Protein AF-J3NVA7-F1 (afdb_monomer_lite)

Secondary structure (DSSP, 8-state):
--PPP----SS-HHHHHHHHHHHHHHHHHHHHHHHHTTTSPPPPPPP-SHHHHHHHHHHHHHHHHHHHHHHHHHHHHHHHHHHHHHHHHTS---------HHHHHHHHHHHHHHHHHHHS-HHHHHHHHHHHHHHHHHTTS---PPPHHHHHHHHHHHHHHHHHHHHHHHHHHTTTTS-S-HHHHHHHHHHHHHHHHHHHHHHHHHHHHHHHHHS------

Structure (mmCIF, N/CA/C/O backbone):
data_AF-J3NVA7-F1
#
_entry.id   AF-J3NVA7-F1
#
loop_
_atom_site.group_PDB
_atom_site.id
_atom_site.type_symbol
_atom_site.label_atom_id
_atom_site.label_alt_id
_atom_site.label_comp_id
_atom_site.label_asym_id
_atom_site.label_entity_id
_atom_site.label_seq_id
_atom_site.pdbx_PDB_ins_code
_atom_site.Cartn_x
_atom_site.Cartn_y
_atom_site.Cartn_z
_atom_site.occupancy
_atom_site.B_iso_or_equiv
_atom_site.auth_seq_id
_atom_site.auth_comp_id
_atom_site.auth_asym_id
_atom_site.auth_atom_id
_atom_site.pdbx_PDB_model_num
ATOM 1 N N . MET A 1 1 ? 28.711 28.325 -71.424 1.00 43.09 1 MET A N 1
ATOM 2 C CA . MET A 1 1 ? 29.112 28.267 -69.999 1.00 43.09 1 MET A CA 1
ATOM 3 C C . MET A 1 1 ? 27.923 28.826 -69.231 1.00 43.09 1 MET A C 1
ATOM 5 O O . MET A 1 1 ? 27.514 29.920 -69.566 1.00 43.09 1 MET A O 1
ATOM 9 N N . SER A 1 2 ? 27.176 28.092 -68.413 1.00 40.25 2 SER A N 1
ATOM 10 C CA . SER A 1 2 ? 27.625 27.331 -67.247 1.00 40.25 2 SER A CA 1
ATOM 11 C C . SER A 1 2 ? 26.567 26.286 -66.870 1.00 40.25 2 SER A C 1
ATOM 13 O O . SER A 1 2 ? 25.371 26.561 -66.927 1.00 40.25 2 SER A O 1
ATOM 15 N N . ARG A 1 3 ? 27.012 25.077 -66.517 1.00 45.56 3 ARG A N 1
ATOM 16 C CA . ARG A 1 3 ? 26.162 24.010 -65.976 1.00 45.56 3 ARG A CA 1
ATOM 17 C C . ARG A 1 3 ? 25.874 24.327 -64.508 1.00 45.56 3 ARG A C 1
ATOM 19 O O . ARG A 1 3 ? 26.816 24.537 -63.753 1.00 45.56 3 ARG A O 1
ATOM 26 N N . LEU A 1 4 ? 24.603 24.347 -64.120 1.00 53.78 4 LEU A N 1
ATOM 27 C CA . LEU A 1 4 ? 24.189 24.294 -62.718 1.00 53.78 4 LEU A CA 1
ATOM 28 C C . LEU A 1 4 ? 24.567 22.906 -62.164 1.00 53.78 4 LEU A C 1
ATOM 30 O O . LEU A 1 4 ? 24.065 21.905 -62.692 1.00 53.78 4 LEU A O 1
ATOM 34 N N . PRO A 1 5 ? 25.448 22.790 -61.155 1.00 48.12 5 PRO A N 1
ATOM 35 C CA . PRO A 1 5 ? 25.666 21.510 -60.508 1.00 48.12 5 PRO A CA 1
ATOM 36 C C . PRO A 1 5 ? 24.437 21.172 -59.657 1.00 48.12 5 PRO A C 1
ATOM 38 O O . PRO A 1 5 ? 23.955 21.973 -58.860 1.00 48.12 5 PRO A O 1
ATOM 41 N N . HIS A 1 6 ? 23.905 19.979 -59.902 1.00 50.62 6 HIS A N 1
ATOM 42 C CA . HIS A 1 6 ? 22.820 19.365 -59.156 1.00 50.62 6 HIS A CA 1
ATOM 43 C C . HIS A 1 6 ? 23.334 18.971 -57.766 1.00 50.62 6 HIS A C 1
ATOM 45 O O . HIS A 1 6 ? 23.889 17.889 -57.610 1.00 50.62 6 HIS A O 1
ATOM 51 N N . ASP A 1 7 ? 23.142 19.831 -56.768 1.00 47.50 7 ASP A N 1
ATOM 52 C CA . ASP A 1 7 ? 23.444 19.524 -55.360 1.00 47.50 7 ASP A CA 1
ATOM 53 C C . ASP A 1 7 ? 22.162 19.229 -54.556 1.00 47.50 7 ASP A C 1
ATOM 55 O O . ASP A 1 7 ? 21.962 19.671 -53.430 1.00 47.50 7 ASP A O 1
ATOM 59 N N . ALA A 1 8 ? 21.225 18.506 -55.180 1.00 46.41 8 ALA A N 1
ATOM 60 C CA . ALA A 1 8 ? 19.922 18.156 -54.605 1.00 46.41 8 ALA A CA 1
ATOM 61 C C . ALA A 1 8 ? 19.842 16.682 -54.154 1.00 46.41 8 ALA A C 1
ATOM 63 O O . ALA A 1 8 ? 18.756 16.108 -54.113 1.00 46.41 8 ALA A O 1
ATOM 64 N N . ALA A 1 9 ? 20.979 16.045 -53.848 1.00 49.59 9 ALA A N 1
ATOM 65 C CA . ALA A 1 9 ? 21.057 14.592 -53.654 1.00 49.59 9 ALA A CA 1
ATOM 66 C C . ALA A 1 9 ? 21.703 14.124 -52.332 1.00 49.59 9 ALA A C 1
ATOM 68 O O . ALA A 1 9 ? 22.144 12.981 -52.262 1.00 49.59 9 ALA A O 1
ATOM 69 N N . ILE A 1 10 ? 21.760 14.944 -51.273 1.00 53.41 10 ILE A N 1
ATOM 70 C CA . ILE A 1 10 ? 22.463 14.546 -50.028 1.00 53.41 10 ILE A CA 1
ATOM 71 C C . ILE A 1 10 ? 21.537 13.947 -48.947 1.00 53.41 10 ILE A C 1
ATOM 73 O O . ILE A 1 10 ? 22.013 13.260 -48.047 1.00 53.41 10 ILE A O 1
ATOM 77 N N . PHE A 1 11 ? 20.209 14.050 -49.065 1.00 60.06 11 PHE A N 1
ATOM 78 C CA . PHE A 1 11 ? 19.293 13.350 -48.152 1.00 60.06 11 PHE A CA 1
ATOM 79 C C . PHE A 1 11 ? 18.238 12.559 -48.921 1.00 60.06 11 PHE A C 1
ATOM 81 O O . PHE A 1 11 ? 17.280 13.111 -49.458 1.00 60.06 11 PHE A O 1
ATOM 88 N N . SER A 1 12 ? 18.405 11.235 -48.959 1.00 67.56 12 SER A N 1
ATOM 89 C CA . SER A 1 12 ? 17.356 10.330 -49.432 1.00 67.56 12 SER A CA 1
ATOM 90 C C . SER A 1 12 ? 16.078 10.541 -48.598 1.00 67.56 12 SER A C 1
ATOM 92 O O . SER A 1 12 ? 16.170 10.593 -47.365 1.00 67.56 12 SER A O 1
ATOM 94 N N . PRO A 1 13 ? 14.880 10.615 -49.215 1.00 75.69 13 PRO A N 1
ATOM 95 C CA . PRO A 1 13 ? 13.606 10.775 -48.506 1.00 75.69 13 PRO A CA 1
ATOM 96 C C . PRO A 1 13 ? 13.392 9.780 -47.355 1.00 75.69 13 PRO A C 1
ATOM 98 O O . PRO A 1 13 ? 12.741 10.104 -46.364 1.00 75.69 13 PRO A O 1
ATOM 101 N N . SER A 1 14 ? 13.963 8.577 -47.450 1.00 72.50 14 SER A N 1
ATOM 102 C CA . SER A 1 14 ? 13.886 7.556 -46.400 1.00 72.50 14 SER A CA 1
ATOM 103 C C . SER A 1 14 ? 14.685 7.927 -45.146 1.00 72.50 14 SER A C 1
ATOM 105 O O . SER A 1 14 ? 14.206 7.713 -44.035 1.00 72.50 14 SER A O 1
ATOM 107 N N . VAL A 1 15 ? 15.866 8.535 -45.307 1.00 79.38 15 VAL A N 1
ATOM 108 C CA . VAL A 1 15 ? 16.707 8.998 -44.187 1.00 79.38 15 VAL A CA 1
ATOM 109 C C . VAL A 1 15 ? 16.045 10.183 -43.488 1.00 79.38 15 VAL A C 1
ATOM 111 O O . VAL A 1 15 ? 15.981 10.219 -42.262 1.00 79.38 15 VAL A O 1
ATOM 114 N N . ALA A 1 16 ? 15.473 11.109 -44.263 1.00 76.19 16 ALA A N 1
ATOM 115 C CA . ALA A 1 16 ? 14.729 12.242 -43.720 1.00 76.19 16 ALA A CA 1
ATOM 116 C C . ALA A 1 16 ? 13.506 11.791 -42.899 1.00 76.19 16 ALA A C 1
ATOM 118 O O . ALA A 1 16 ? 13.274 12.309 -41.807 1.00 76.19 16 ALA A O 1
ATOM 119 N N . ARG A 1 17 ? 12.754 10.783 -43.369 1.00 78.19 17 ARG A N 1
ATOM 120 C CA . ARG A 1 17 ? 11.637 10.202 -42.601 1.00 78.19 17 ARG A CA 1
ATOM 121 C C . ARG A 1 17 ? 12.100 9.517 -41.318 1.00 78.19 17 ARG A C 1
ATOM 123 O O . ARG A 1 17 ? 11.473 9.715 -40.283 1.00 78.19 17 ARG A O 1
ATOM 130 N N . ALA A 1 18 ? 13.185 8.743 -41.370 1.00 80.81 18 ALA A N 1
ATOM 131 C CA . ALA A 1 18 ? 13.732 8.080 -40.187 1.00 80.81 18 ALA A CA 1
ATOM 132 C C . ALA A 1 18 ? 14.189 9.099 -39.128 1.00 80.81 18 ALA A C 1
ATOM 134 O O . ALA A 1 18 ? 13.855 8.954 -37.954 1.00 80.81 18 ALA A O 1
ATOM 135 N N . ALA A 1 19 ? 14.868 10.172 -39.547 1.00 81.44 19 ALA A N 1
ATOM 136 C CA . ALA A 1 19 ? 15.277 11.259 -38.659 1.00 81.44 19 ALA A CA 1
ATOM 137 C C . ALA A 1 19 ? 14.073 12.010 -38.062 1.00 81.44 19 ALA A C 1
ATOM 139 O O . ALA A 1 19 ? 14.063 12.301 -36.867 1.00 81.44 19 ALA A O 1
ATOM 140 N N . ALA A 1 20 ? 13.035 12.277 -38.863 1.00 84.12 20 ALA A N 1
ATOM 141 C CA . ALA A 1 20 ? 11.806 12.912 -38.388 1.00 84.12 20 ALA A CA 1
ATOM 142 C C . ALA A 1 20 ? 11.045 12.034 -37.377 1.00 84.12 20 ALA A C 1
ATOM 144 O O . ALA A 1 20 ? 10.555 12.546 -36.371 1.00 84.12 20 ALA A O 1
ATOM 145 N N . SER A 1 21 ? 10.983 10.718 -37.610 1.00 85.25 21 SER A N 1
ATOM 146 C CA . SER A 1 21 ? 10.392 9.765 -36.661 1.00 85.25 21 SER A CA 1
ATOM 147 C C . SER A 1 21 ? 11.170 9.746 -35.349 1.00 85.25 21 SER A C 1
ATOM 149 O O . SER A 1 21 ? 10.583 9.945 -34.292 1.00 85.25 21 SER A O 1
ATOM 151 N N . ALA A 1 22 ? 12.498 9.618 -35.417 1.00 89.62 22 ALA A N 1
ATOM 152 C CA . ALA A 1 22 ? 13.343 9.630 -34.228 1.00 89.62 22 ALA A CA 1
ATOM 153 C C . ALA A 1 22 ? 13.199 10.943 -33.435 1.00 89.62 22 ALA A C 1
ATOM 155 O O . ALA A 1 22 ? 13.135 10.919 -32.209 1.00 89.62 22 ALA A O 1
ATOM 156 N N . ALA A 1 23 ? 13.097 12.094 -34.109 1.00 90.69 23 ALA A N 1
ATOM 157 C CA . ALA A 1 23 ? 12.874 13.386 -33.456 1.00 90.69 23 ALA A CA 1
ATOM 158 C C . ALA A 1 23 ? 11.521 13.458 -32.721 1.00 90.69 23 ALA A C 1
ATOM 160 O O . ALA A 1 23 ? 11.439 14.013 -31.620 1.00 90.69 23 ALA A O 1
ATOM 161 N N . LYS A 1 24 ? 10.466 12.879 -33.307 1.00 94.31 24 LYS A N 1
ATOM 162 C CA . LYS A 1 24 ? 9.150 12.760 -32.668 1.00 94.31 24 LYS A CA 1
ATOM 163 C C . LYS A 1 24 ? 9.217 11.865 -31.430 1.00 94.31 24 LYS A C 1
ATOM 165 O O . LYS A 1 24 ? 8.729 12.266 -30.376 1.00 94.31 24 LYS A O 1
ATOM 170 N N . ASP A 1 25 ? 9.849 10.703 -31.543 1.00 95.69 25 ASP A N 1
ATOM 171 C CA . ASP A 1 25 ? 9.963 9.744 -30.442 1.00 95.69 25 ASP A CA 1
ATOM 172 C C . ASP A 1 25 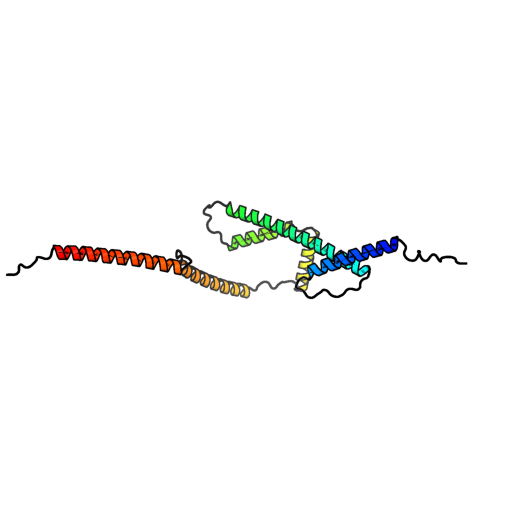? 10.758 10.328 -29.268 1.00 95.69 25 ASP A C 1
ATOM 174 O O . ASP A 1 25 ? 10.358 10.206 -28.113 1.00 95.69 25 ASP A O 1
ATOM 178 N N . TRP A 1 26 ? 11.833 11.065 -29.557 1.00 95.44 26 TRP A N 1
ATOM 179 C CA . TRP A 1 26 ? 12.572 11.807 -28.538 1.00 95.44 26 TRP A CA 1
ATOM 180 C C . TRP A 1 26 ? 11.721 12.868 -27.839 1.00 95.44 26 TRP A C 1
ATOM 182 O O . TRP A 1 26 ? 11.807 13.012 -26.624 1.00 95.44 26 TRP A O 1
ATOM 192 N N . SER A 1 27 ? 10.884 13.588 -28.589 1.00 95.19 27 SER A N 1
ATOM 193 C CA . SER A 1 27 ? 9.987 14.603 -28.024 1.00 95.19 27 SER A CA 1
ATOM 194 C C . SER A 1 27 ? 8.934 13.974 -27.102 1.00 95.19 27 SER A C 1
ATOM 196 O O . SER A 1 27 ? 8.606 14.543 -26.062 1.00 95.19 27 SER A O 1
ATOM 198 N N . TYR A 1 28 ? 8.434 12.782 -27.451 1.00 95.88 28 TYR A N 1
ATOM 199 C CA . TYR A 1 28 ? 7.559 11.992 -26.582 1.00 95.88 28 TYR A CA 1
ATOM 200 C C . TYR A 1 28 ? 8.281 11.567 -25.293 1.00 95.88 28 TYR A C 1
ATOM 202 O O . TYR A 1 28 ? 7.758 11.804 -24.205 1.00 95.88 28 TYR A O 1
ATOM 210 N N . VAL A 1 29 ? 9.502 11.030 -25.393 1.00 94.94 29 VAL A N 1
ATOM 211 C CA . VAL A 1 29 ? 10.311 10.641 -24.223 1.00 94.94 29 VAL A CA 1
ATOM 212 C C . VAL A 1 29 ? 10.596 11.839 -23.312 1.00 94.94 29 VAL A C 1
ATOM 214 O O . VAL A 1 29 ? 10.462 11.721 -22.096 1.00 94.94 29 VAL A O 1
ATOM 217 N N . ASP A 1 30 ? 10.939 13.000 -23.874 1.00 92.75 30 ASP A N 1
ATOM 218 C CA . ASP A 1 30 ? 11.200 14.222 -23.105 1.00 92.75 30 ASP A CA 1
ATOM 219 C C . ASP A 1 30 ? 9.947 14.680 -22.333 1.00 92.75 30 ASP A C 1
ATOM 221 O O . ASP A 1 30 ? 10.026 14.997 -21.143 1.00 92.75 30 ASP A O 1
ATOM 225 N N . ALA A 1 31 ? 8.774 14.670 -22.978 1.00 93.75 31 ALA A N 1
ATOM 226 C CA . ALA A 1 31 ? 7.505 15.012 -22.337 1.00 93.75 31 ALA A CA 1
ATOM 227 C C . ALA A 1 31 ? 7.111 13.999 -21.246 1.00 93.75 31 ALA A C 1
ATOM 229 O O . ALA A 1 31 ? 6.675 14.392 -20.158 1.00 93.75 31 ALA A O 1
ATOM 230 N N . TRP A 1 32 ? 7.303 12.705 -21.512 1.00 94.56 32 TRP A N 1
ATOM 231 C CA . TRP A 1 32 ? 7.045 11.627 -20.559 1.00 94.56 32 TRP A CA 1
ATOM 232 C C . TRP A 1 32 ? 7.950 11.747 -19.323 1.00 94.56 32 TRP A C 1
ATOM 234 O O . TRP A 1 32 ? 7.450 11.788 -18.197 1.00 94.56 32 TRP A O 1
ATOM 244 N N . LEU A 1 33 ? 9.262 11.926 -19.508 1.00 92.44 33 LEU A N 1
ATOM 245 C CA . LEU A 1 33 ? 10.208 12.153 -18.411 1.00 92.44 33 LEU A CA 1
ATOM 246 C C . LEU A 1 33 ? 9.861 13.417 -17.612 1.00 92.44 33 LEU A C 1
ATOM 248 O O . LEU A 1 33 ? 9.830 13.377 -16.382 1.00 92.44 33 LEU A O 1
ATOM 252 N N . ALA A 1 34 ? 9.537 14.530 -18.276 1.00 90.94 34 ALA A N 1
ATOM 253 C CA . ALA A 1 34 ? 9.130 15.759 -17.592 1.00 90.94 34 ALA A CA 1
ATOM 254 C C . ALA A 1 34 ? 7.882 15.554 -16.713 1.00 90.94 34 ALA A C 1
ATOM 256 O O . ALA A 1 34 ? 7.782 16.137 -15.633 1.00 90.94 34 ALA A O 1
ATOM 257 N N . SER A 1 35 ? 6.948 14.701 -17.144 1.00 91.50 35 SER A N 1
ATOM 258 C CA . SER A 1 35 ? 5.782 14.316 -16.346 1.00 91.50 35 SER A CA 1
ATOM 259 C C . SER A 1 35 ? 6.167 13.483 -15.114 1.00 91.50 35 SER A C 1
ATOM 261 O O . SER A 1 35 ? 5.725 13.785 -14.004 1.00 91.50 35 SER A O 1
ATOM 263 N N . ARG A 1 36 ? 7.045 12.482 -15.274 1.00 90.19 36 ARG A N 1
ATOM 264 C CA . ARG A 1 36 ? 7.456 11.565 -14.190 1.00 90.19 36 ARG A CA 1
ATOM 265 C C . ARG A 1 36 ? 8.357 12.209 -13.132 1.00 90.19 36 ARG A C 1
ATOM 267 O O . ARG A 1 36 ? 8.380 11.754 -11.989 1.00 90.19 36 ARG A O 1
ATOM 274 N N . PHE A 1 37 ? 9.071 13.278 -13.484 1.00 89.81 37 PHE A N 1
ATOM 275 C CA . PHE A 1 37 ? 9.980 13.998 -12.585 1.00 89.81 37 PHE A CA 1
ATOM 276 C C . PHE A 1 37 ? 9.403 15.312 -12.023 1.00 89.81 37 PHE A C 1
ATOM 278 O O . PHE A 1 37 ? 10.145 16.115 -11.457 1.00 89.81 37 PHE A O 1
ATOM 285 N N . ARG A 1 38 ? 8.084 15.549 -12.106 1.00 86.50 38 ARG A N 1
ATOM 286 C CA . ARG A 1 38 ? 7.454 16.718 -11.459 1.00 86.50 38 ARG A CA 1
ATOM 287 C C . ARG A 1 38 ? 7.764 16.739 -9.956 1.00 86.50 38 ARG A C 1
ATOM 289 O O . ARG A 1 38 ? 7.451 15.797 -9.237 1.00 86.50 38 ARG A O 1
ATOM 296 N N . GLY A 1 39 ? 8.397 17.815 -9.485 1.00 84.94 39 GLY A N 1
ATOM 297 C CA . GLY A 1 39 ? 8.792 17.969 -8.078 1.00 84.94 39 GLY A CA 1
ATOM 298 C C . GLY A 1 39 ? 10.002 17.128 -7.642 1.00 84.94 39 GLY A C 1
ATOM 299 O O . GLY A 1 39 ? 10.313 17.097 -6.454 1.00 84.94 39 GLY A O 1
ATOM 300 N N . ARG A 1 40 ? 10.696 16.459 -8.575 1.00 86.19 40 ARG A N 1
ATOM 301 C CA . ARG A 1 40 ? 11.937 15.704 -8.337 1.00 86.19 40 ARG A CA 1
ATOM 302 C C . ARG A 1 40 ? 13.114 16.361 -9.073 1.00 86.19 40 ARG A C 1
ATOM 304 O O . ARG A 1 40 ? 12.891 17.144 -9.997 1.00 86.19 40 ARG A O 1
ATOM 311 N N . PRO A 1 41 ? 14.369 16.066 -8.686 1.00 85.38 41 PRO A N 1
ATOM 312 C CA . PRO A 1 41 ? 15.534 16.495 -9.453 1.00 85.38 41 PRO A CA 1
ATOM 313 C C . PRO A 1 41 ? 15.405 16.050 -10.912 1.00 85.38 41 PRO A C 1
ATOM 315 O O . PRO A 1 41 ? 14.938 14.942 -11.171 1.00 85.38 41 PRO A O 1
ATOM 318 N N . ALA A 1 42 ? 15.804 16.910 -11.852 1.00 78.88 42 ALA A N 1
ATOM 319 C CA . ALA A 1 42 ? 15.725 16.602 -13.276 1.00 78.88 42 ALA A CA 1
ATOM 320 C C . ALA A 1 42 ? 16.452 15.282 -13.604 1.00 78.88 42 ALA A C 1
ATOM 322 O O . ALA A 1 42 ? 17.483 14.987 -12.986 1.00 78.88 42 ALA A O 1
ATOM 323 N N . PRO A 1 43 ? 15.947 14.495 -14.572 1.00 80.88 43 PRO A N 1
ATOM 324 C CA . PRO A 1 43 ? 16.588 13.246 -14.949 1.00 80.88 43 PRO A CA 1
ATOM 325 C C . PRO A 1 43 ? 18.014 13.487 -15.475 1.00 80.88 43 PRO A C 1
ATOM 327 O O . PRO A 1 43 ? 18.304 14.561 -16.021 1.00 80.88 43 PRO A O 1
ATOM 330 N N . PRO A 1 44 ? 18.911 12.491 -15.349 1.00 83.31 44 PRO A N 1
ATOM 331 C CA . PRO A 1 44 ? 20.237 12.543 -15.950 1.00 83.31 44 PRO A CA 1
ATOM 332 C C . PRO A 1 44 ? 20.156 12.821 -17.452 1.00 83.31 44 PRO A C 1
ATOM 334 O O . PRO A 1 44 ? 19.208 12.419 -18.126 1.00 83.31 44 PRO A O 1
ATOM 337 N N . ARG A 1 45 ? 21.170 13.492 -18.001 1.00 84.19 45 ARG A N 1
ATOM 338 C CA . ARG A 1 45 ? 21.259 13.676 -19.451 1.00 84.19 45 ARG A CA 1
ATOM 339 C C . ARG A 1 45 ? 21.663 12.362 -20.106 1.00 84.19 45 ARG A C 1
ATOM 341 O O . ARG A 1 45 ? 22.673 11.775 -19.731 1.00 84.19 45 ARG A O 1
ATOM 348 N N . PHE A 1 46 ? 20.894 11.946 -21.102 1.00 87.62 46 PHE A N 1
ATOM 349 C CA . PHE A 1 46 ? 21.159 10.739 -21.873 1.00 87.62 46 PHE A CA 1
ATOM 350 C C . PHE A 1 46 ? 21.835 11.069 -23.205 1.00 87.62 46 PHE A C 1
ATOM 352 O O . PHE A 1 46 ? 21.595 12.126 -23.796 1.00 87.62 46 PHE A O 1
ATOM 359 N N . GLU A 1 47 ? 22.654 10.143 -23.701 1.00 93.19 47 GLU A N 1
ATOM 360 C CA . GLU A 1 47 ? 23.169 10.203 -25.066 1.00 93.19 47 GLU A CA 1
ATOM 361 C C . GLU A 1 47 ? 22.034 9.921 -26.061 1.00 93.19 47 GLU A C 1
ATOM 363 O O . GLU A 1 47 ? 21.350 8.898 -25.970 1.00 93.19 47 GLU A O 1
ATOM 368 N N . ARG A 1 48 ? 21.822 10.825 -27.026 1.00 91.38 48 ARG A N 1
ATOM 369 C CA . ARG A 1 48 ? 20.755 10.692 -28.027 1.00 91.38 48 ARG A CA 1
ATOM 370 C C . ARG A 1 48 ? 21.172 9.776 -29.175 1.00 91.38 48 ARG A C 1
ATOM 372 O O . ARG A 1 48 ? 21.454 10.239 -30.276 1.00 91.38 48 ARG A O 1
ATO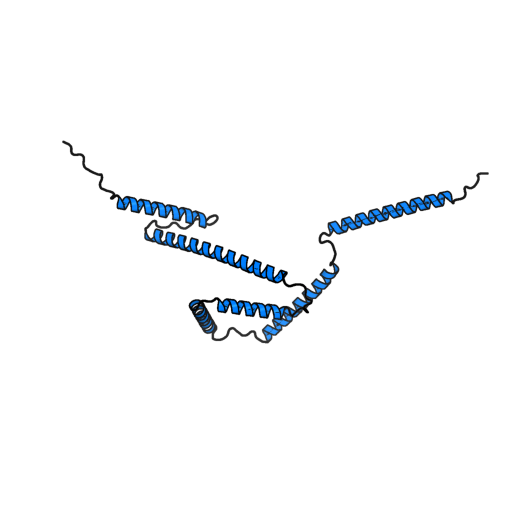M 379 N N . ASN A 1 49 ? 21.180 8.477 -28.907 1.00 93.00 49 ASN A N 1
ATOM 380 C CA . ASN A 1 49 ? 21.412 7.425 -29.895 1.00 93.00 49 ASN A CA 1
ATOM 381 C C . ASN A 1 49 ? 20.193 6.481 -30.007 1.00 93.00 49 ASN A C 1
ATOM 383 O O . ASN A 1 49 ? 19.246 6.557 -29.219 1.00 93.00 49 ASN A O 1
ATOM 387 N N . ALA A 1 50 ? 20.187 5.618 -31.025 1.00 90.12 50 ALA A N 1
ATOM 388 C CA . ALA A 1 50 ? 19.046 4.749 -31.322 1.00 90.12 50 ALA A CA 1
ATOM 389 C C . ALA A 1 50 ? 18.778 3.702 -30.226 1.00 90.12 50 ALA A C 1
ATOM 391 O O . ALA A 1 50 ? 17.619 3.371 -29.970 1.00 90.12 50 ALA A O 1
ATOM 392 N N . ASP A 1 51 ? 19.827 3.207 -29.568 1.00 91.81 51 ASP A N 1
ATOM 393 C CA . ASP A 1 51 ? 19.709 2.188 -28.524 1.00 91.81 51 ASP A CA 1
ATOM 394 C C . ASP A 1 51 ? 19.108 2.777 -27.244 1.00 91.81 51 ASP A C 1
ATOM 396 O O . ASP A 1 51 ? 18.167 2.213 -26.684 1.00 91.81 51 ASP A O 1
ATOM 400 N N . THR A 1 52 ? 19.563 3.966 -26.841 1.00 94.75 52 THR A N 1
ATOM 401 C CA . THR A 1 52 ? 18.991 4.726 -25.726 1.00 94.75 52 THR A CA 1
ATOM 402 C C . THR A 1 52 ? 17.532 5.080 -25.993 1.00 94.75 52 THR A C 1
ATOM 404 O O . THR A 1 52 ? 16.696 4.901 -25.110 1.00 94.75 52 THR A O 1
ATOM 407 N N . LEU A 1 53 ? 17.195 5.539 -27.206 1.00 94.25 53 LEU A N 1
ATOM 408 C CA . LEU A 1 53 ? 15.807 5.842 -27.569 1.00 94.25 53 LEU A CA 1
ATOM 409 C C . LEU A 1 53 ? 14.920 4.601 -27.425 1.00 94.25 53 LEU A C 1
ATOM 411 O O . LEU A 1 53 ? 13.858 4.665 -26.810 1.00 94.25 53 LEU A O 1
ATOM 415 N N . ARG A 1 54 ? 15.378 3.455 -27.941 1.00 93.62 54 ARG A N 1
ATOM 416 C CA . ARG A 1 54 ? 14.652 2.186 -27.837 1.00 93.62 54 ARG A CA 1
ATOM 417 C C . ARG A 1 54 ? 14.456 1.766 -26.380 1.00 93.62 54 ARG A C 1
ATOM 419 O O . ARG A 1 54 ? 13.355 1.362 -26.018 1.00 93.62 54 ARG A O 1
ATOM 426 N N . ALA A 1 55 ? 15.492 1.884 -25.550 1.00 95.25 55 ALA A N 1
ATOM 427 C CA . ALA A 1 55 ? 15.418 1.550 -24.131 1.00 95.25 55 ALA A CA 1
ATOM 428 C C . ALA A 1 55 ? 14.441 2.462 -23.370 1.00 95.25 55 ALA A C 1
ATOM 430 O O . ALA A 1 55 ? 13.636 1.972 -22.581 1.00 95.25 55 ALA A O 1
ATOM 431 N N . LEU A 1 56 ? 14.466 3.774 -23.630 1.00 94.12 56 LEU A N 1
ATOM 432 C CA . LEU A 1 56 ? 13.571 4.737 -22.981 1.00 94.12 56 LEU A CA 1
ATOM 433 C C . LEU A 1 56 ? 12.113 4.572 -23.424 1.00 94.12 56 LEU A C 1
ATOM 435 O O . LEU A 1 56 ? 11.222 4.656 -22.585 1.00 94.12 56 LEU A O 1
ATOM 439 N N . LEU A 1 57 ? 11.858 4.278 -24.702 1.00 95.56 57 LEU A N 1
ATOM 440 C CA . LEU A 1 57 ? 10.511 3.960 -25.189 1.00 95.56 57 LEU A CA 1
ATOM 441 C C . LEU A 1 57 ? 9.976 2.660 -24.577 1.00 95.56 57 LEU A C 1
ATOM 443 O O . LEU A 1 57 ? 8.823 2.610 -24.159 1.00 95.56 57 LEU A O 1
ATOM 447 N N . ALA A 1 58 ? 10.814 1.623 -24.484 1.00 96.12 58 ALA A N 1
ATOM 448 C CA . ALA A 1 58 ? 10.437 0.373 -23.830 1.00 96.12 58 ALA A CA 1
ATOM 449 C C . ALA A 1 58 ? 10.122 0.590 -22.342 1.00 96.12 58 ALA A C 1
ATOM 451 O O . ALA A 1 58 ? 9.141 0.051 -21.835 1.00 96.12 58 ALA A O 1
ATOM 452 N N . LEU A 1 59 ? 10.916 1.416 -21.655 1.00 94.62 59 LEU A N 1
ATOM 453 C CA . LEU A 1 59 ? 10.665 1.788 -20.266 1.00 94.62 59 LEU A CA 1
ATOM 454 C C . LEU A 1 59 ? 9.356 2.572 -20.112 1.00 94.62 59 LEU A C 1
ATOM 456 O O . LEU A 1 59 ? 8.601 2.294 -19.184 1.00 94.62 59 LEU A O 1
ATOM 460 N N . ALA A 1 60 ? 9.080 3.522 -21.010 1.00 94.12 60 ALA A N 1
ATOM 461 C CA . ALA A 1 60 ? 7.840 4.292 -20.998 1.00 94.12 60 ALA A CA 1
ATOM 462 C C . ALA A 1 60 ? 6.615 3.385 -21.158 1.00 94.12 60 ALA A C 1
ATOM 464 O O . ALA A 1 60 ? 5.724 3.423 -20.313 1.00 94.12 60 ALA A O 1
ATOM 465 N N . ALA A 1 61 ? 6.629 2.493 -22.152 1.00 93.69 61 ALA A N 1
ATOM 466 C CA . ALA A 1 61 ? 5.550 1.535 -22.388 1.00 93.69 61 ALA A CA 1
ATOM 467 C C . ALA A 1 61 ? 5.361 0.554 -21.215 1.00 93.69 61 ALA A C 1
ATOM 469 O O . ALA A 1 61 ? 4.236 0.264 -20.802 1.00 93.69 61 ALA A O 1
ATOM 470 N N . LEU A 1 62 ? 6.456 0.055 -20.631 1.00 95.50 62 LEU A N 1
ATOM 471 C CA . LEU A 1 62 ? 6.382 -0.818 -19.459 1.00 95.50 62 LEU A CA 1
ATOM 472 C C . LEU A 1 62 ? 5.820 -0.078 -18.239 1.00 95.50 62 LEU A C 1
ATOM 474 O O . LEU A 1 62 ? 5.087 -0.654 -17.442 1.00 95.50 62 LEU A O 1
ATOM 478 N N . ASN A 1 63 ? 6.157 1.198 -18.077 1.00 95.12 63 ASN A N 1
ATOM 479 C CA . ASN A 1 63 ? 5.642 1.990 -16.974 1.00 95.12 63 ASN A CA 1
ATOM 480 C C . ASN A 1 63 ? 4.152 2.311 -17.143 1.00 95.12 63 ASN A C 1
ATOM 482 O O . ASN A 1 63 ? 3.411 2.171 -16.181 1.00 95.12 63 ASN A O 1
ATOM 486 N N . GLU A 1 64 ? 3.720 2.681 -18.350 1.00 93.81 64 GLU A N 1
ATOM 487 C CA . GLU A 1 64 ? 2.306 2.915 -18.668 1.00 93.81 64 GLU A CA 1
ATOM 488 C C . GLU A 1 64 ? 1.469 1.647 -18.450 1.00 93.81 64 GLU A C 1
ATOM 490 O O . GLU A 1 64 ? 0.489 1.692 -17.715 1.00 93.81 64 GLU A O 1
ATOM 495 N N . SER A 1 65 ? 1.911 0.492 -18.958 1.00 93.12 65 SER A N 1
ATOM 496 C CA . SER A 1 65 ? 1.221 -0.785 -18.701 1.00 93.12 65 SER A CA 1
ATOM 497 C C . SER A 1 65 ? 1.192 -1.168 -17.217 1.00 93.12 65 SER A C 1
ATOM 499 O O . SER A 1 65 ? 0.193 -1.695 -16.733 1.00 93.12 65 SER A O 1
ATOM 501 N N . ALA A 1 66 ? 2.256 -0.884 -16.462 1.00 93.00 66 ALA A N 1
ATOM 502 C CA . ALA A 1 66 ? 2.270 -1.126 -15.022 1.00 93.00 66 ALA A CA 1
ATOM 503 C C . ALA A 1 66 ? 1.324 -0.186 -14.255 1.00 93.00 66 ALA A C 1
ATOM 505 O O . ALA A 1 66 ? 0.785 -0.579 -13.222 1.00 93.00 66 ALA A O 1
ATOM 506 N N . ASP A 1 67 ? 1.144 1.049 -14.718 1.00 91.31 67 ASP A N 1
ATOM 507 C CA . ASP A 1 67 ? 0.179 1.983 -14.138 1.00 91.31 67 ASP A CA 1
ATOM 508 C C . ASP A 1 67 ? -1.257 1.526 -14.440 1.00 91.31 67 ASP A C 1
ATOM 510 O O . ASP A 1 67 ? -2.051 1.400 -13.513 1.00 91.31 67 ASP A O 1
ATOM 514 N N . GLU A 1 68 ? -1.555 1.132 -15.684 1.00 93.25 68 GLU A N 1
ATOM 515 C CA . GLU A 1 68 ? -2.852 0.544 -16.058 1.00 93.25 68 GLU A CA 1
ATOM 516 C C . GLU A 1 68 ? -3.187 -0.693 -15.209 1.00 93.25 68 GLU A C 1
ATOM 518 O O . GLU A 1 68 ? -4.309 -0.850 -14.730 1.00 93.25 68 GLU A O 1
ATOM 523 N N . GLN A 1 69 ? -2.205 -1.567 -14.968 1.00 92.38 69 GLN A N 1
ATOM 524 C CA . GLN A 1 69 ? -2.380 -2.730 -14.096 1.00 92.38 69 GLN A CA 1
ATOM 525 C C . GLN A 1 69 ? -2.693 -2.344 -12.648 1.00 92.38 69 GLN A C 1
ATOM 527 O O . GLN A 1 69 ? -3.527 -2.993 -12.016 1.00 92.38 69 GLN A O 1
ATOM 532 N N . ARG A 1 70 ? -2.037 -1.308 -12.109 1.00 93.25 70 ARG A N 1
ATOM 533 C CA . ARG A 1 70 ? -2.312 -0.812 -10.751 1.00 93.25 70 ARG A CA 1
ATOM 534 C C . ARG A 1 70 ? -3.721 -0.253 -10.642 1.00 93.25 70 ARG A C 1
ATOM 536 O O . ARG A 1 70 ? -4.401 -0.559 -9.668 1.00 93.25 70 ARG A O 1
ATOM 543 N N . ASP A 1 71 ? -4.156 0.509 -11.638 1.00 92.50 71 ASP A N 1
ATOM 544 C CA . ASP A 1 71 ? -5.493 1.096 -11.662 1.00 92.50 71 ASP A CA 1
ATOM 545 C C . ASP A 1 71 ? -6.575 0.005 -11.728 1.00 92.50 71 ASP A C 1
ATOM 547 O O . ASP A 1 71 ? -7.559 0.061 -10.990 1.00 92.50 71 ASP A O 1
ATOM 551 N N . LEU A 1 72 ? -6.364 -1.036 -12.543 1.00 91.38 72 LEU A N 1
ATOM 552 C CA . LEU A 1 72 ? -7.267 -2.190 -12.613 1.00 91.38 72 LEU A CA 1
ATOM 553 C C . LEU A 1 72 ? -7.325 -2.968 -11.294 1.00 91.38 72 LEU A C 1
ATOM 555 O O . LEU A 1 72 ? -8.412 -3.331 -10.852 1.00 91.38 72 LEU A O 1
ATOM 559 N N . LEU A 1 73 ? -6.177 -3.219 -10.655 1.00 90.12 73 LEU A N 1
ATOM 560 C CA . LEU A 1 73 ? -6.136 -3.898 -9.357 1.00 90.12 73 LEU A CA 1
ATOM 561 C C . LEU A 1 73 ? -6.850 -3.086 -8.274 1.00 90.12 73 LEU A C 1
ATOM 563 O O . LEU A 1 73 ? -7.669 -3.644 -7.553 1.00 90.12 73 LEU A O 1
ATOM 567 N N . ALA A 1 74 ? -6.600 -1.777 -8.203 1.00 91.44 74 ALA A N 1
ATOM 568 C CA . ALA A 1 74 ? -7.249 -0.901 -7.231 1.00 91.44 74 ALA A CA 1
ATOM 569 C C . ALA A 1 74 ? -8.777 -0.871 -7.408 1.00 91.44 74 ALA A C 1
ATOM 571 O O . ALA A 1 74 ? -9.508 -0.851 -6.420 1.00 91.44 74 ALA A O 1
ATOM 572 N N . ALA A 1 75 ? -9.267 -0.905 -8.652 1.00 92.38 75 ALA A N 1
ATOM 573 C CA . ALA A 1 75 ? -10.698 -0.992 -8.934 1.00 92.38 75 ALA A CA 1
ATOM 574 C C . ALA A 1 75 ? -11.297 -2.323 -8.448 1.00 92.38 75 ALA A C 1
ATOM 576 O O . ALA A 1 75 ? -12.306 -2.322 -7.749 1.00 92.38 75 ALA A O 1
ATOM 577 N N . VAL A 1 76 ? -10.640 -3.448 -8.749 1.00 95.25 76 VAL A N 1
ATOM 578 C CA . VAL A 1 76 ? -11.086 -4.777 -8.296 1.00 95.25 76 VAL A CA 1
ATOM 579 C C . VAL A 1 76 ? -11.078 -4.882 -6.770 1.00 95.25 76 VAL A C 1
ATOM 581 O O . VAL A 1 76 ? -12.010 -5.431 -6.190 1.00 95.25 76 VAL A O 1
ATOM 584 N N . GLU A 1 77 ? -10.048 -4.354 -6.107 1.00 91.69 77 GLU A N 1
ATOM 585 C CA . GLU A 1 77 ? -9.970 -4.326 -4.643 1.00 91.69 77 GLU A CA 1
ATOM 586 C C . GLU A 1 77 ? -11.090 -3.480 -4.026 1.00 91.69 77 GLU A C 1
ATOM 588 O O . GLU A 1 77 ? -11.687 -3.896 -3.032 1.00 91.69 77 GLU A O 1
ATOM 593 N N . ALA A 1 78 ? -11.407 -2.324 -4.617 1.00 90.94 78 ALA A N 1
ATOM 594 C CA . ALA A 1 78 ? -12.503 -1.475 -4.161 1.00 90.94 78 ALA A CA 1
ATOM 595 C C . ALA A 1 78 ? -13.867 -2.169 -4.308 1.00 90.94 78 ALA A C 1
ATOM 597 O O . ALA A 1 78 ? -14.667 -2.143 -3.371 1.00 90.94 78 ALA A O 1
ATOM 598 N N . ASP A 1 79 ? -14.109 -2.832 -5.441 1.00 91.50 79 ASP A N 1
ATOM 599 C CA . ASP A 1 79 ? -15.341 -3.591 -5.680 1.00 91.50 79 ASP A CA 1
ATOM 600 C C . ASP A 1 79 ? -15.470 -4.769 -4.699 1.00 91.50 79 ASP A C 1
ATOM 602 O O . ASP A 1 79 ? -16.524 -4.964 -4.090 1.00 91.50 79 ASP A O 1
ATOM 606 N N . ALA A 1 80 ? -14.383 -5.517 -4.479 1.00 89.88 80 ALA A N 1
ATOM 607 C CA . ALA A 1 80 ? -14.357 -6.631 -3.532 1.00 89.88 80 ALA A CA 1
ATOM 608 C C . ALA A 1 80 ? -14.594 -6.170 -2.083 1.00 89.88 80 ALA A C 1
ATOM 610 O O . ALA A 1 80 ? -15.301 -6.837 -1.325 1.00 89.88 80 ALA A O 1
ATOM 611 N N . LEU A 1 81 ? -14.033 -5.022 -1.685 1.00 87.94 81 LEU A N 1
ATOM 612 C CA . LEU A 1 81 ? -14.272 -4.448 -0.362 1.00 87.94 81 LEU A CA 1
ATOM 613 C C . LEU A 1 81 ? -15.740 -4.039 -0.192 1.00 87.94 81 LEU A C 1
ATOM 615 O O . LEU A 1 81 ? -16.341 -4.353 0.834 1.00 87.94 81 LEU A O 1
ATOM 619 N N . ALA A 1 82 ? -16.331 -3.402 -1.206 1.00 89.75 82 ALA A N 1
ATOM 620 C CA . ALA A 1 82 ? -17.737 -3.011 -1.182 1.00 89.75 82 ALA A CA 1
ATOM 621 C C . ALA A 1 82 ? -18.674 -4.228 -1.047 1.00 89.75 82 ALA A C 1
ATOM 623 O O . ALA A 1 82 ? -19.666 -4.167 -0.319 1.00 89.75 82 ALA A O 1
ATOM 624 N N . GLU A 1 83 ? -18.347 -5.351 -1.694 1.00 86.50 83 GLU A N 1
ATOM 625 C CA . GLU A 1 83 ? -19.101 -6.604 -1.566 1.00 86.50 83 GLU A CA 1
ATOM 626 C C . GLU A 1 83 ? -19.025 -7.182 -0.142 1.00 86.50 83 GLU A C 1
ATOM 628 O O . GLU A 1 83 ? -20.045 -7.590 0.421 1.00 86.50 83 GLU A O 1
ATOM 633 N N . LEU A 1 84 ? -17.843 -7.158 0.482 1.00 81.12 84 LEU A N 1
ATOM 634 C CA . LEU A 1 84 ? -17.657 -7.611 1.865 1.00 81.12 84 LEU A CA 1
ATOM 635 C C . LEU A 1 84 ? -18.378 -6.710 2.877 1.00 81.12 84 LEU A C 1
ATOM 637 O O . LEU A 1 84 ? -18.993 -7.214 3.817 1.00 81.12 84 LEU A O 1
ATOM 641 N N . GLU A 1 85 ? -18.348 -5.390 2.685 1.00 78.31 85 GLU A N 1
ATOM 642 C CA . GLU A 1 85 ? -19.075 -4.435 3.531 1.00 78.31 85 GLU A CA 1
ATOM 643 C C . GLU A 1 85 ? -20.599 -4.606 3.403 1.00 78.31 85 GLU A C 1
ATOM 645 O O . GLU A 1 85 ? -21.325 -4.589 4.406 1.00 78.31 85 GLU A O 1
ATOM 650 N N . ALA A 1 86 ? -21.100 -4.856 2.190 1.00 80.81 86 ALA A N 1
ATOM 651 C CA . ALA A 1 86 ? -22.503 -5.188 1.960 1.00 80.81 86 ALA A CA 1
ATOM 652 C C . ALA A 1 86 ? -22.897 -6.524 2.626 1.00 80.81 86 ALA A C 1
ATOM 654 O O . ALA A 1 86 ? -23.958 -6.625 3.244 1.00 80.81 86 ALA A O 1
ATOM 655 N N . ALA A 1 87 ? -22.031 -7.540 2.571 1.00 78.50 87 ALA A N 1
ATOM 656 C CA . ALA A 1 87 ? -22.268 -8.828 3.225 1.00 78.50 87 ALA A CA 1
ATOM 657 C C . ALA A 1 87 ? -22.236 -8.737 4.765 1.00 78.50 87 ALA A C 1
ATOM 659 O O . ALA A 1 87 ? -23.006 -9.425 5.442 1.00 78.50 87 ALA A O 1
ATOM 660 N N . ALA A 1 88 ? -21.382 -7.871 5.323 1.00 70.06 88 ALA A N 1
ATOM 661 C CA . ALA A 1 88 ? -21.291 -7.622 6.761 1.00 70.06 88 ALA A CA 1
ATOM 662 C C . ALA A 1 88 ? -22.507 -6.852 7.302 1.00 70.06 88 ALA A C 1
ATOM 664 O O . ALA A 1 88 ? -22.970 -7.125 8.407 1.00 70.06 88 ALA A O 1
ATOM 665 N N . THR A 1 89 ? -23.054 -5.920 6.519 1.00 70.25 89 THR A N 1
ATOM 666 C CA . THR A 1 89 ? -24.254 -5.146 6.891 1.00 70.25 89 THR A CA 1
ATOM 667 C C . THR A 1 89 ? -25.564 -5.913 6.677 1.00 70.25 89 THR A C 1
ATOM 669 O O . THR A 1 89 ? -26.563 -5.594 7.318 1.00 70.25 89 THR A O 1
ATOM 672 N N . GLY A 1 90 ? -25.562 -6.949 5.830 1.00 59.47 90 GLY A N 1
ATOM 673 C CA . GLY A 1 90 ? -26.692 -7.861 5.612 1.00 59.47 90 GLY A CA 1
ATOM 674 C C . GLY A 1 90 ? -26.841 -8.996 6.638 1.00 59.47 90 GLY A C 1
ATOM 675 O O . GLY A 1 90 ? -27.820 -9.739 6.564 1.00 59.47 90 GLY A O 1
ATOM 676 N N . HIS A 1 91 ? -25.910 -9.155 7.589 1.00 54.78 91 HIS A N 1
ATOM 677 C CA . HIS A 1 91 ? -26.075 -10.087 8.709 1.00 54.78 91 HIS A CA 1
ATOM 678 C C . HIS A 1 91 ? -27.010 -9.477 9.763 1.00 54.78 91 HIS A C 1
ATOM 680 O O . HIS A 1 91 ? -26.598 -8.712 10.634 1.00 54.78 91 HIS A O 1
ATOM 686 N N . ASP A 1 92 ? -28.290 -9.823 9.630 1.00 47.41 92 ASP A N 1
ATOM 687 C CA . ASP A 1 92 ? -29.375 -9.503 10.555 1.00 47.41 92 ASP A CA 1
ATOM 688 C C . ASP A 1 92 ? -29.015 -9.899 11.999 1.00 47.41 92 ASP A C 1
ATOM 690 O O . ASP A 1 92 ? -28.341 -10.907 12.233 1.00 47.41 92 ASP A O 1
ATOM 694 N N . GLY A 1 93 ? -29.454 -9.080 12.958 1.00 47.84 93 GLY A N 1
ATOM 695 C CA . GLY A 1 93 ? -29.054 -9.065 14.370 1.00 47.84 93 GLY A CA 1
ATOM 696 C C . GLY A 1 93 ? -29.522 -10.263 15.199 1.00 47.84 93 GLY A C 1
ATOM 697 O O . GLY A 1 93 ? -30.155 -10.095 16.240 1.00 47.84 93 GLY A O 1
ATOM 698 N N . GLY A 1 94 ? -29.199 -11.477 14.760 1.00 43.38 94 GLY A N 1
ATOM 699 C CA . GLY A 1 94 ? -29.321 -12.685 15.555 1.00 43.38 94 GLY A CA 1
ATOM 700 C C . GLY A 1 94 ? -28.254 -12.688 16.638 1.00 43.38 94 GLY A C 1
ATOM 701 O O . GLY A 1 94 ? -27.067 -12.781 16.339 1.00 43.38 94 GLY A O 1
ATOM 702 N N . GLU A 1 95 ? -28.706 -12.572 17.880 1.00 47.19 95 GLU A N 1
ATOM 703 C CA . GLU A 1 95 ? -27.985 -12.735 19.141 1.00 47.19 95 GLU A CA 1
ATOM 704 C C . GLU A 1 95 ? -27.063 -13.971 19.093 1.00 47.19 95 GLU A C 1
ATOM 706 O O . GLU A 1 95 ? -27.430 -15.085 19.461 1.00 47.19 95 GLU A O 1
ATOM 711 N N . ARG A 1 96 ? -25.859 -13.794 18.547 1.00 52.56 96 ARG A N 1
ATOM 712 C CA . ARG A 1 96 ? -24.800 -14.792 18.558 1.00 52.56 96 ARG A CA 1
ATOM 713 C C . ARG A 1 96 ? -23.898 -14.407 19.711 1.00 52.56 96 ARG A C 1
ATOM 715 O O . ARG A 1 96 ? -23.309 -13.326 19.681 1.00 52.56 96 ARG A O 1
ATOM 722 N N . ASP A 1 97 ? -23.846 -15.269 20.729 1.00 54.25 97 ASP A N 1
ATOM 723 C CA . ASP A 1 97 ? -22.847 -15.206 21.800 1.00 54.25 97 ASP A CA 1
ATOM 724 C C . ASP A 1 97 ? -21.515 -14.747 21.204 1.00 54.25 97 ASP A C 1
ATOM 726 O O . ASP A 1 97 ? -21.131 -15.320 20.178 1.00 54.25 97 ASP A O 1
ATOM 730 N N . PRO A 1 98 ? -20.834 -13.729 21.769 1.00 51.28 98 PRO A N 1
ATOM 731 C CA . PRO A 1 98 ? -19.620 -13.195 21.172 1.00 51.28 98 PRO A CA 1
ATOM 732 C C . PRO A 1 98 ? -18.629 -14.353 21.014 1.00 51.28 98 PRO A C 1
ATOM 734 O O . PRO A 1 98 ? -18.140 -14.867 22.026 1.00 51.28 98 PRO A O 1
ATOM 737 N N . PRO A 1 99 ? -18.353 -14.816 19.779 1.00 53.41 99 PRO A N 1
ATOM 738 C CA . PRO A 1 99 ? -17.338 -15.829 19.591 1.00 53.41 99 PRO A CA 1
ATOM 739 C C . PRO A 1 99 ? -16.012 -15.190 19.999 1.00 53.41 99 PRO A C 1
ATOM 741 O O . PRO A 1 99 ? -15.802 -13.997 19.767 1.00 53.41 99 PRO A O 1
ATOM 744 N N . ASP A 1 100 ? -15.124 -15.960 20.632 1.00 57.53 100 ASP A N 1
ATOM 745 C CA . ASP A 1 100 ? -13.761 -15.512 20.920 1.00 57.53 100 ASP A CA 1
ATOM 746 C C . ASP A 1 100 ? -13.184 -14.862 19.654 1.00 57.53 100 ASP A C 1
ATOM 748 O O . ASP A 1 100 ? -12.920 -15.550 18.666 1.00 57.53 100 ASP A O 1
ATOM 752 N N . ALA A 1 101 ? -13.001 -13.538 19.663 1.00 58.03 101 ALA A N 1
ATOM 753 C CA . ALA A 1 101 ? -12.553 -12.777 18.492 1.00 58.03 101 ALA A CA 1
ATOM 754 C C . ALA A 1 101 ? -11.206 -13.295 17.943 1.00 58.03 101 ALA A C 1
ATOM 756 O O . ALA A 1 101 ? -10.891 -13.141 16.764 1.00 58.03 101 ALA A O 1
ATOM 757 N N . ALA A 1 102 ? -10.423 -13.965 18.797 1.00 57.78 102 ALA A N 1
ATOM 758 C CA . ALA A 1 102 ? -9.202 -14.669 18.426 1.00 57.78 102 ALA A CA 1
ATOM 759 C C . ALA A 1 102 ? -9.454 -15.873 17.495 1.00 57.78 102 ALA A C 1
ATOM 761 O O . ALA A 1 102 ? -8.667 -16.113 16.578 1.00 57.78 102 ALA A O 1
ATOM 762 N N . THR A 1 103 ? -10.545 -16.612 17.704 1.00 65.19 103 THR A N 1
ATOM 763 C CA . THR A 1 103 ? -10.940 -17.768 16.885 1.00 65.19 103 THR A CA 1
ATOM 764 C C . THR A 1 103 ? -11.452 -17.318 15.520 1.00 65.19 103 THR A C 1
ATOM 766 O O . THR A 1 103 ? -11.101 -17.928 14.509 1.00 65.19 103 THR A O 1
ATOM 769 N N . ASP A 1 104 ? -12.203 -16.216 15.482 1.00 72.06 104 ASP A N 1
ATOM 770 C CA . ASP A 1 104 ? -12.763 -15.660 14.247 1.00 72.06 104 ASP A CA 1
ATOM 771 C C . ASP A 1 104 ? -11.658 -15.109 13.331 1.00 72.06 104 ASP A C 1
ATOM 773 O O . ASP A 1 104 ? -11.522 -15.531 12.183 1.00 72.06 104 ASP A O 1
ATOM 777 N N . LEU A 1 105 ? -10.733 -14.307 13.874 1.00 75.31 105 LEU A N 1
ATOM 778 C CA . LEU A 1 105 ? -9.582 -13.813 13.111 1.00 75.31 105 LEU A CA 1
ATOM 779 C C . LEU A 1 105 ? -8.656 -14.947 12.643 1.00 75.31 105 LEU A C 1
ATOM 781 O O . LEU A 1 105 ? -8.083 -14.883 11.553 1.00 75.31 105 LEU A O 1
ATOM 785 N N . ALA A 1 106 ? -8.491 -15.999 13.451 1.00 76.44 106 ALA A N 1
ATOM 786 C CA . ALA A 1 106 ? -7.706 -17.167 13.065 1.00 76.44 106 ALA A CA 1
ATOM 787 C C . ALA A 1 106 ? -8.371 -17.990 11.951 1.00 76.44 106 ALA A C 1
ATOM 789 O O . ALA A 1 106 ? -7.643 -18.607 11.170 1.00 76.44 106 ALA A O 1
ATOM 790 N N . SER A 1 107 ? -9.706 -18.008 11.878 1.00 77.56 107 SER A N 1
ATOM 791 C CA . SER A 1 107 ? -10.454 -18.619 10.775 1.00 77.56 107 SER A CA 1
ATOM 792 C C . SER A 1 107 ? -10.341 -17.771 9.515 1.00 77.56 107 SER A C 1
ATOM 794 O O . SER A 1 107 ? -9.833 -18.261 8.512 1.00 77.56 107 SER A O 1
ATOM 796 N N . VAL A 1 108 ? -10.656 -16.474 9.606 1.00 85.44 108 VAL A N 1
ATOM 797 C CA . VAL A 1 108 ? -10.564 -15.517 8.490 1.00 85.44 108 VAL A CA 1
ATOM 798 C C . VAL A 1 108 ? -9.162 -15.514 7.880 1.00 85.44 108 VAL A C 1
ATOM 800 O O . VAL A 1 108 ? -9.005 -15.591 6.664 1.00 85.44 108 VAL A O 1
ATOM 803 N N . ARG A 1 109 ? -8.114 -15.511 8.714 1.00 89.00 109 ARG A N 1
ATOM 804 C CA . ARG A 1 109 ? -6.725 -15.632 8.247 1.00 89.00 109 ARG A CA 1
ATOM 805 C C . ARG A 1 109 ? -6.497 -16.922 7.459 1.00 89.00 109 ARG A C 1
ATOM 807 O O . ARG A 1 109 ? -5.798 -16.903 6.452 1.00 89.00 109 ARG A O 1
ATOM 814 N N . ARG A 1 110 ? -7.036 -18.048 7.927 1.00 88.69 110 ARG A N 1
ATOM 815 C CA . ARG A 1 110 ? -6.864 -19.357 7.283 1.00 88.69 110 ARG A CA 1
ATOM 816 C C . ARG A 1 110 ? -7.576 -19.400 5.934 1.00 88.69 110 ARG A C 1
ATOM 818 O O . ARG A 1 110 ? -6.993 -19.877 4.964 1.00 88.69 110 ARG A O 1
ATOM 825 N N . ASP A 1 111 ? -8.776 -18.837 5.875 1.00 87.50 111 ASP A N 1
ATOM 826 C CA . ASP A 1 111 ? -9.597 -18.773 4.668 1.00 87.50 111 ASP A CA 1
ATOM 827 C C . ASP A 1 111 ? -8.952 -17.864 3.612 1.00 87.50 111 ASP A C 1
ATOM 829 O O . ASP A 1 111 ? -8.809 -18.267 2.456 1.00 87.50 111 ASP A O 1
ATOM 833 N N . LEU A 1 112 ? -8.435 -16.698 4.019 1.00 90.75 112 LEU A N 1
ATOM 834 C CA . LEU A 1 112 ? -7.667 -15.799 3.149 1.00 90.75 112 LEU A CA 1
ATOM 835 C C . LEU A 1 112 ? -6.404 -16.466 2.596 1.00 90.75 112 LEU A C 1
ATOM 837 O O . LEU A 1 112 ? -6.145 -16.403 1.395 1.00 90.75 112 LEU A O 1
ATOM 841 N N . LEU A 1 113 ? -5.625 -17.139 3.448 1.00 89.44 113 LEU A N 1
ATOM 842 C CA . LEU A 1 113 ? -4.427 -17.858 3.006 1.00 89.44 113 LEU A CA 1
ATOM 843 C C . LEU A 1 113 ? -4.775 -18.988 2.027 1.00 89.44 113 LEU A C 1
ATOM 845 O O . LEU A 1 113 ? -4.043 -19.204 1.062 1.00 89.44 113 LEU A O 1
ATOM 849 N N . SER A 1 114 ? -5.904 -19.672 2.232 1.00 88.94 114 SER A N 1
ATOM 850 C CA . SER A 1 114 ? -6.398 -20.701 1.314 1.00 88.94 114 SER A CA 1
ATOM 851 C C . SER A 1 114 ? -6.821 -20.113 -0.036 1.00 88.94 114 SER A C 1
ATOM 853 O O . SER A 1 114 ? -6.469 -20.660 -1.082 1.00 88.94 114 SER A O 1
ATOM 855 N N . ALA A 1 115 ? -7.529 -18.981 -0.039 1.00 89.50 115 ALA A N 1
ATOM 856 C CA . ALA A 1 115 ? -7.934 -18.292 -1.263 1.00 89.50 115 ALA A CA 1
ATOM 857 C C . ALA A 1 115 ? -6.718 -17.796 -2.066 1.00 89.50 115 ALA A C 1
ATOM 859 O O . ALA A 1 115 ? -6.636 -18.021 -3.275 1.00 89.50 115 ALA A O 1
ATOM 860 N N . LEU A 1 116 ? -5.721 -17.217 -1.388 1.00 87.00 116 LEU A N 1
ATOM 861 C CA . LEU A 1 116 ? -4.454 -16.806 -2.001 1.00 87.00 116 LEU A CA 1
ATOM 862 C C . LEU A 1 116 ? -3.684 -18.006 -2.577 1.00 87.00 116 LEU A C 1
ATOM 864 O O . LEU A 1 116 ? -3.199 -17.951 -3.709 1.00 87.00 116 LEU A O 1
ATOM 868 N N . ALA A 1 117 ? -3.623 -19.122 -1.843 1.00 84.50 117 ALA A N 1
ATOM 869 C CA . ALA A 1 117 ? -3.007 -20.364 -2.311 1.00 84.50 117 ALA A CA 1
ATOM 870 C C . ALA A 1 117 ? -3.704 -20.939 -3.560 1.00 84.50 117 ALA A C 1
ATOM 872 O O . ALA A 1 117 ? -3.043 -21.462 -4.468 1.00 84.50 117 ALA A O 1
ATOM 873 N N . ALA A 1 118 ? -5.032 -20.828 -3.632 1.00 86.75 118 ALA A N 1
ATOM 874 C CA . ALA A 1 118 ? -5.828 -21.260 -4.776 1.00 86.75 118 ALA A CA 1
ATOM 875 C C . ALA A 1 118 ? -5.638 -20.348 -6.003 1.00 86.75 118 ALA A C 1
ATOM 877 O O . ALA A 1 118 ? -5.538 -20.859 -7.121 1.00 86.75 118 ALA A O 1
ATOM 878 N N . GLY A 1 119 ? -5.511 -19.033 -5.793 1.00 87.44 119 GLY A N 1
ATOM 879 C CA . GLY A 1 119 ? -5.323 -18.031 -6.850 1.00 87.44 119 GLY A CA 1
ATOM 880 C C . GLY A 1 119 ? -3.934 -18.014 -7.500 1.00 87.44 119 GLY A C 1
ATOM 881 O O . GLY A 1 119 ? -3.768 -17.462 -8.585 1.00 87.44 119 GLY A O 1
ATOM 882 N N . LEU A 1 120 ? -2.927 -18.639 -6.882 1.00 90.19 120 LEU A N 1
ATOM 883 C CA . LEU A 1 120 ? -1.584 -18.737 -7.459 1.00 90.19 120 LEU A CA 1
ATOM 884 C C . LEU A 1 120 ? -1.566 -19.599 -8.736 1.00 90.19 120 LEU A C 1
ATOM 886 O O . LEU A 1 120 ? -2.109 -20.706 -8.785 1.00 90.19 120 LEU A O 1
ATOM 890 N N . THR A 1 121 ?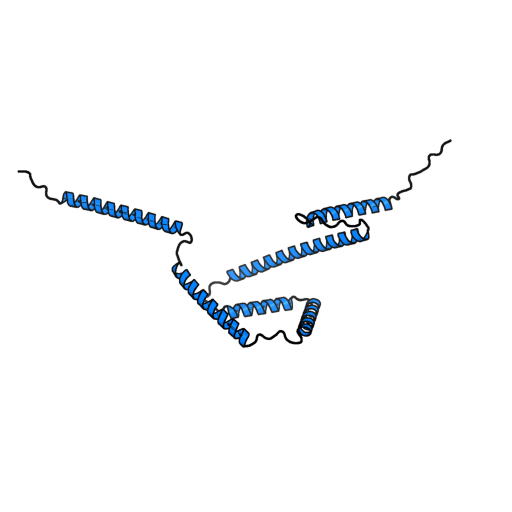 -0.870 -19.127 -9.773 1.00 91.31 121 THR A N 1
ATOM 891 C CA . THR A 1 121 ? -0.568 -19.933 -10.966 1.00 91.31 121 THR A CA 1
ATOM 892 C C . THR A 1 121 ? 0.419 -21.053 -10.623 1.00 91.31 121 THR A C 1
ATOM 894 O O . THR A 1 121 ? 1.077 -21.031 -9.582 1.00 91.31 121 THR A O 1
ATOM 897 N N . ARG A 1 122 ? 0.553 -22.059 -11.499 1.00 87.12 122 ARG A N 1
ATOM 898 C CA . ARG A 1 122 ? 1.527 -23.151 -11.306 1.00 87.12 122 ARG A CA 1
ATOM 899 C C . ARG A 1 122 ? 2.954 -22.621 -11.117 1.00 87.12 122 ARG A C 1
ATOM 901 O O . ARG A 1 122 ? 3.645 -23.070 -10.206 1.00 87.12 122 ARG A O 1
ATOM 908 N N . ASP A 1 123 ? 3.344 -21.641 -11.926 1.00 87.75 123 ASP A N 1
ATOM 909 C CA . ASP A 1 123 ? 4.668 -21.014 -11.860 1.00 87.75 123 ASP A CA 1
ATOM 910 C C . ASP A 1 123 ? 4.833 -20.162 -10.593 1.00 87.75 123 ASP A C 1
ATOM 912 O O . ASP A 1 123 ? 5.901 -20.162 -9.977 1.00 87.75 123 ASP A O 1
ATOM 916 N N . GLY A 1 124 ? 3.758 -19.496 -10.151 1.00 88.44 124 GLY A N 1
ATOM 917 C CA . GLY A 1 124 ? 3.729 -18.753 -8.890 1.00 88.44 124 GLY A CA 1
ATOM 918 C C . GLY A 1 124 ? 3.938 -19.657 -7.675 1.00 88.44 124 GLY A C 1
ATOM 919 O O . GLY A 1 124 ? 4.748 -19.333 -6.809 1.00 88.44 124 GLY A O 1
ATOM 920 N N . ARG A 1 125 ? 3.277 -20.825 -7.641 1.00 87.81 125 ARG A N 1
ATOM 921 C CA . ARG A 1 125 ? 3.479 -21.834 -6.584 1.00 87.81 125 ARG A CA 1
ATOM 922 C C . ARG A 1 125 ? 4.920 -22.342 -6.565 1.00 87.81 125 ARG A C 1
ATOM 924 O O . ARG A 1 125 ? 5.563 -22.287 -5.525 1.00 87.81 125 ARG A O 1
ATOM 931 N N . ALA A 1 126 ? 5.451 -22.736 -7.724 1.00 86.75 126 ALA A N 1
ATOM 932 C CA . ALA A 1 126 ? 6.823 -23.231 -7.837 1.00 86.75 126 ALA A CA 1
ATOM 933 C C . ALA A 1 126 ? 7.873 -22.189 -7.404 1.00 86.75 126 ALA A C 1
ATOM 935 O O . ALA A 1 126 ? 8.862 -22.535 -6.760 1.00 86.75 126 ALA A O 1
ATOM 936 N N . SER A 1 127 ? 7.650 -20.910 -7.724 1.00 90.50 127 SER A N 1
ATOM 937 C CA . SER A 1 127 ? 8.536 -19.819 -7.299 1.00 90.50 127 SER A CA 1
ATOM 938 C C . SER A 1 127 ? 8.490 -19.600 -5.784 1.00 90.50 127 SER A C 1
ATOM 940 O O . SER A 1 127 ? 9.538 -19.445 -5.160 1.00 90.50 127 SER A O 1
ATOM 942 N N . LEU A 1 128 ? 7.298 -19.639 -5.180 1.00 86.50 128 LEU A N 1
ATOM 943 C CA . LEU A 1 128 ? 7.124 -19.551 -3.727 1.00 86.50 128 LEU A CA 1
ATOM 944 C C . LEU A 1 128 ? 7.791 -20.722 -3.003 1.00 86.50 128 LEU A C 1
ATOM 946 O O . LEU A 1 128 ? 8.529 -20.491 -2.049 1.00 86.50 128 LEU A O 1
ATOM 950 N N . ASP A 1 129 ? 7.603 -21.950 -3.486 1.00 86.81 129 ASP A N 1
ATOM 951 C CA . ASP A 1 129 ? 8.239 -23.147 -2.926 1.00 86.81 129 ASP A CA 1
ATOM 952 C C . ASP A 1 129 ? 9.770 -23.058 -3.007 1.00 86.81 129 ASP A C 1
ATOM 954 O O . ASP A 1 129 ? 10.469 -23.368 -2.041 1.00 86.81 129 ASP A O 1
ATOM 958 N N . ALA A 1 130 ? 10.306 -22.568 -4.130 1.00 87.19 130 ALA A N 1
ATOM 959 C CA . ALA A 1 130 ? 11.739 -22.341 -4.292 1.00 87.19 130 ALA A CA 1
ATOM 960 C C . ALA A 1 130 ? 12.267 -21.265 -3.328 1.00 87.19 130 ALA A C 1
ATOM 962 O O . ALA A 1 130 ? 13.339 -21.438 -2.747 1.00 87.19 130 ALA A O 1
ATOM 963 N N . MET A 1 131 ? 11.516 -20.180 -3.111 1.00 85.38 131 MET A N 1
ATOM 964 C CA . MET A 1 131 ? 11.861 -19.151 -2.125 1.00 85.38 131 MET A CA 1
ATOM 965 C C . MET A 1 131 ? 11.793 -19.681 -0.690 1.00 85.38 131 MET A C 1
ATOM 967 O O . MET A 1 131 ? 12.684 -19.381 0.103 1.00 85.38 131 MET A O 1
ATOM 971 N N . ALA A 1 132 ? 10.788 -20.494 -0.356 1.00 82.31 132 ALA A N 1
ATOM 972 C CA . ALA A 1 132 ? 10.668 -21.127 0.955 1.00 82.31 132 ALA A CA 1
ATOM 973 C C . ALA A 1 132 ? 11.839 -22.089 1.203 1.00 82.31 132 ALA A C 1
ATOM 975 O O . ALA A 1 132 ? 12.465 -22.042 2.260 1.00 82.31 132 ALA A O 1
ATOM 976 N N . ALA A 1 133 ? 12.194 -22.902 0.204 1.00 79.44 133 ALA A N 1
ATOM 977 C CA . ALA A 1 133 ? 13.341 -23.801 0.262 1.00 79.44 133 ALA A CA 1
ATOM 978 C C . ALA A 1 133 ? 14.666 -23.034 0.399 1.00 79.44 133 ALA A C 1
ATOM 980 O O . ALA A 1 133 ? 15.501 -23.393 1.228 1.00 79.44 133 ALA A O 1
ATOM 981 N N . ALA A 1 134 ? 14.848 -21.949 -0.360 1.00 80.19 134 ALA A N 1
ATOM 982 C CA . ALA A 1 134 ? 16.030 -21.096 -0.268 1.00 80.19 134 ALA A CA 1
ATOM 983 C C . ALA A 1 134 ? 16.123 -20.381 1.088 1.00 80.19 134 ALA A C 1
ATOM 985 O O . ALA A 1 134 ? 17.204 -20.301 1.666 1.00 80.19 134 ALA A O 1
ATOM 986 N N . SER A 1 135 ? 14.997 -19.907 1.628 1.00 74.19 135 SER A N 1
ATOM 987 C CA . SER A 1 135 ? 14.923 -19.287 2.953 1.00 74.19 135 SER A CA 1
ATOM 988 C C . SER A 1 135 ? 15.220 -20.295 4.064 1.00 74.19 135 SER A C 1
ATOM 990 O O . SER A 1 135 ? 16.032 -20.009 4.938 1.00 74.19 135 SER A O 1
ATOM 992 N N . ALA A 1 136 ? 14.653 -21.502 3.998 1.00 69.81 136 ALA A N 1
ATOM 993 C CA . ALA A 1 136 ? 14.933 -22.578 4.946 1.00 69.81 136 ALA A CA 1
ATOM 994 C C . ALA A 1 136 ? 16.404 -23.026 4.895 1.00 69.81 136 ALA A C 1
ATOM 996 O O . ALA A 1 136 ? 17.008 -23.281 5.939 1.00 69.81 136 ALA A O 1
ATOM 997 N N . ALA A 1 137 ? 16.996 -23.074 3.697 1.00 73.94 137 ALA A N 1
ATOM 998 C CA . ALA A 1 137 ? 18.413 -23.366 3.507 1.00 73.94 137 ALA A CA 1
ATOM 999 C C . ALA A 1 137 ? 19.313 -22.243 4.055 1.00 73.94 137 ALA A C 1
ATOM 1001 O O . ALA A 1 137 ? 20.300 -22.528 4.730 1.00 73.94 137 ALA A O 1
ATOM 1002 N N . ALA A 1 138 ? 18.958 -20.975 3.825 1.00 68.56 138 ALA A N 1
ATOM 1003 C CA . ALA A 1 138 ? 19.687 -19.816 4.345 1.00 68.56 138 ALA A CA 1
ATOM 1004 C C . ALA A 1 138 ? 19.566 -19.673 5.873 1.00 68.56 138 ALA A C 1
ATOM 1006 O O . ALA A 1 138 ? 20.509 -19.236 6.526 1.00 68.56 138 ALA A O 1
ATOM 1007 N N . ALA A 1 139 ? 18.430 -20.078 6.446 1.00 60.19 139 ALA A N 1
ATOM 1008 C CA . ALA A 1 139 ? 18.175 -20.086 7.885 1.00 60.19 139 ALA A CA 1
ATOM 1009 C C . ALA A 1 139 ? 18.734 -21.330 8.605 1.00 60.19 139 ALA A C 1
ATOM 1011 O O . ALA A 1 139 ? 18.487 -21.503 9.795 1.00 60.19 139 ALA A O 1
ATOM 1012 N N . GLY A 1 140 ? 19.462 -22.218 7.915 1.00 56.59 140 GLY A N 1
ATOM 1013 C CA . GLY A 1 140 ? 20.066 -23.396 8.544 1.00 56.59 140 GLY A CA 1
ATOM 1014 C C . GLY A 1 140 ? 19.050 -24.405 9.092 1.00 56.59 140 GLY A C 1
ATOM 1015 O O . GLY A 1 140 ? 19.356 -25.126 10.038 1.00 56.59 140 GLY A O 1
ATOM 1016 N N . GLY A 1 141 ? 17.848 -24.475 8.509 1.00 56.72 141 GLY A N 1
ATOM 1017 C CA . GLY A 1 141 ? 16.868 -25.507 8.842 1.00 56.72 141 GLY A CA 1
ATOM 1018 C C . GLY A 1 141 ? 16.076 -25.285 10.132 1.00 56.72 141 GLY A C 1
ATOM 1019 O O . GLY A 1 141 ? 15.707 -26.260 10.773 1.00 56.72 141 GLY A O 1
ATOM 1020 N N . ARG A 1 142 ? 15.789 -24.041 10.523 1.00 50.56 142 ARG A N 1
ATOM 1021 C CA . ARG A 1 142 ? 14.621 -23.658 11.342 1.00 50.56 142 ARG A CA 1
ATOM 1022 C C . ARG A 1 142 ? 14.627 -22.137 11.454 1.00 50.56 142 ARG A C 1
ATOM 1024 O O . ARG A 1 142 ? 15.632 -21.577 11.881 1.00 50.56 142 ARG A O 1
ATOM 1031 N N . LEU A 1 143 ? 13.522 -21.454 11.141 1.00 55.25 143 LEU A N 1
ATOM 1032 C CA . LEU A 1 143 ? 13.291 -20.211 11.881 1.00 55.25 143 LEU A CA 1
ATOM 1033 C C . LEU A 1 143 ? 13.263 -20.609 13.365 1.00 55.25 143 LEU A C 1
ATOM 1035 O O . LEU A 1 143 ? 12.721 -21.678 13.659 1.00 55.25 143 LEU A O 1
ATOM 1039 N N . PRO A 1 144 ? 13.893 -19.852 14.277 1.00 64.12 144 PRO A N 1
ATOM 1040 C CA . PRO A 1 144 ? 13.826 -20.182 15.691 1.00 64.12 144 PRO A CA 1
ATOM 1041 C C . PRO A 1 144 ? 12.349 -20.264 16.071 1.00 64.12 144 PRO A C 1
ATOM 1043 O O . PRO A 1 144 ? 11.639 -19.261 15.997 1.00 64.12 144 PRO A O 1
ATOM 1046 N N . ASP A 1 145 ? 11.879 -21.471 16.400 1.00 67.38 145 ASP A N 1
ATOM 1047 C CA . ASP A 1 145 ? 10.555 -21.623 16.986 1.00 67.38 145 ASP A CA 1
ATOM 1048 C C . ASP A 1 145 ? 10.551 -20.750 18.243 1.00 67.38 145 ASP A C 1
ATOM 1050 O O . ASP A 1 145 ? 11.523 -20.816 19.012 1.00 67.38 145 ASP A O 1
ATOM 1054 N N . PRO A 1 146 ? 9.522 -19.907 18.437 1.00 69.75 146 PRO A N 1
ATOM 1055 C CA . PRO A 1 146 ? 9.463 -19.045 19.601 1.00 69.75 146 PRO A CA 1
ATOM 1056 C C . PRO A 1 146 ? 9.613 -19.921 20.841 1.00 69.75 146 PRO A C 1
ATOM 1058 O O . PRO A 1 146 ? 8.895 -20.914 21.008 1.00 69.75 146 PRO A O 1
ATOM 1061 N N . THR A 1 147 ? 10.611 -19.617 21.669 1.00 84.44 147 THR A N 1
ATOM 1062 C CA . THR A 1 147 ? 10.886 -20.458 22.834 1.00 84.44 147 THR A CA 1
ATOM 1063 C C . THR A 1 147 ? 9.718 -20.353 23.811 1.00 84.44 147 THR A C 1
ATOM 1065 O O . THR A 1 147 ? 8.990 -19.358 23.830 1.00 84.44 147 THR A O 1
ATOM 1068 N N . VAL A 1 148 ? 9.519 -21.374 24.646 1.00 83.00 148 VAL A N 1
ATOM 1069 C CA . VAL A 1 148 ? 8.435 -21.370 25.647 1.00 83.00 148 VAL A CA 1
ATOM 1070 C C . VAL A 1 148 ? 8.532 -20.132 26.548 1.00 83.00 148 VAL A C 1
ATOM 1072 O O . VAL A 1 148 ? 7.521 -19.573 26.963 1.00 83.00 148 VAL A O 1
ATOM 1075 N N . GLU A 1 149 ? 9.749 -19.661 26.806 1.00 84.44 149 GLU A N 1
ATOM 1076 C CA . GLU A 1 149 ? 10.038 -18.442 27.555 1.00 84.44 149 GLU A CA 1
ATOM 1077 C C . GLU A 1 149 ? 9.609 -17.175 26.803 1.00 84.44 149 GLU A C 1
ATOM 1079 O O . GLU A 1 149 ? 9.067 -16.266 27.424 1.00 84.44 149 GLU A O 1
ATOM 1084 N N . GLN A 1 150 ? 9.808 -17.116 25.481 1.00 81.25 150 GLN A N 1
ATOM 1085 C CA . GLN A 1 150 ? 9.367 -15.987 24.654 1.00 81.25 150 GLN A CA 1
ATOM 1086 C C . GLN A 1 150 ? 7.842 -15.897 24.613 1.00 81.25 150 GLN A C 1
ATOM 1088 O O . GLN A 1 150 ? 7.289 -14.829 24.858 1.00 81.25 150 GLN A O 1
ATOM 1093 N N . VAL A 1 151 ? 7.162 -17.028 24.405 1.00 88.75 151 VAL A N 1
ATOM 1094 C CA . VAL A 1 151 ? 5.692 -17.081 24.402 1.00 88.75 151 VAL A CA 1
ATOM 1095 C C . VAL A 1 151 ? 5.124 -16.662 25.759 1.00 88.75 151 VAL A C 1
ATOM 1097 O O . VAL A 1 151 ? 4.169 -15.894 25.810 1.00 88.75 151 VAL A O 1
ATOM 1100 N N . ARG A 1 152 ? 5.735 -17.102 26.868 1.00 87.19 152 ARG A N 1
ATOM 1101 C CA . ARG A 1 152 ? 5.333 -16.677 28.219 1.00 87.19 152 ARG A CA 1
ATOM 1102 C C . ARG A 1 152 ? 5.529 -15.182 28.453 1.00 87.19 152 ARG A C 1
ATOM 1104 O O . ARG A 1 152 ? 4.645 -14.542 29.011 1.00 87.19 152 ARG A O 1
ATOM 1111 N N . ALA A 1 153 ? 6.657 -14.624 28.019 1.00 88.94 153 ALA A N 1
ATOM 1112 C CA . ALA A 1 153 ? 6.916 -13.193 28.156 1.00 88.94 153 ALA A CA 1
ATOM 1113 C C . ALA A 1 153 ? 5.913 -12.352 27.344 1.00 88.94 153 ALA A C 1
ATOM 1115 O O . ALA A 1 153 ? 5.431 -11.322 27.818 1.00 88.94 153 ALA A O 1
ATOM 1116 N N . GLU A 1 154 ? 5.566 -12.801 26.136 1.00 89.88 154 GLU A N 1
ATOM 1117 C CA . GLU A 1 154 ? 4.538 -12.166 25.308 1.00 89.88 154 GLU A CA 1
ATOM 1118 C C . GLU A 1 154 ? 3.136 -12.294 25.924 1.00 89.88 154 GLU A C 1
ATOM 1120 O O . GLU A 1 154 ? 2.379 -11.322 25.918 1.00 89.88 154 GLU A O 1
ATOM 1125 N N . GLU A 1 155 ? 2.799 -13.449 26.509 1.00 94.06 155 GLU A N 1
ATOM 1126 C CA . GLU A 1 155 ? 1.539 -13.667 27.229 1.00 94.06 155 GLU A CA 1
ATOM 1127 C C . GLU A 1 155 ? 1.413 -12.731 28.441 1.00 94.06 155 GLU A C 1
ATOM 1129 O O . GLU A 1 155 ? 0.389 -12.066 28.604 1.00 94.06 155 GLU A O 1
ATOM 1134 N N . GLU A 1 156 ? 2.462 -12.604 29.256 1.00 93.94 156 GLU A N 1
ATOM 1135 C CA . GLU A 1 156 ? 2.489 -11.683 30.399 1.00 93.94 156 GLU A CA 1
ATOM 1136 C C . GLU A 1 156 ? 2.309 -10.223 29.957 1.00 93.94 156 GLU A C 1
ATOM 1138 O O . GLU A 1 156 ? 1.477 -9.495 30.512 1.00 93.94 156 GLU A O 1
ATOM 1143 N N . ALA A 1 157 ? 3.020 -9.801 28.906 1.00 93.94 157 ALA A N 1
ATOM 1144 C CA . ALA A 1 157 ? 2.884 -8.461 28.340 1.00 93.94 157 ALA A CA 1
ATOM 1145 C C . ALA A 1 157 ? 1.469 -8.207 27.789 1.00 93.94 157 ALA A C 1
ATOM 1147 O O . ALA A 1 157 ? 0.903 -7.120 27.963 1.00 93.94 157 ALA A O 1
ATOM 1148 N N . TYR A 1 158 ? 0.872 -9.215 27.150 1.00 92.94 158 TYR A N 1
ATOM 1149 C CA . TYR A 1 158 ? -0.492 -9.145 26.642 1.00 92.94 158 TYR A CA 1
ATOM 1150 C C . TYR A 1 158 ? -1.520 -9.025 27.775 1.00 92.94 158 TYR A C 1
ATOM 1152 O O . TYR A 1 158 ? -2.430 -8.193 27.699 1.00 92.94 158 TYR A O 1
ATOM 1160 N N . LEU A 1 159 ? -1.359 -9.792 28.855 1.00 95.50 159 LEU A N 1
ATOM 1161 C CA . LEU A 1 159 ? -2.235 -9.716 30.024 1.00 95.50 159 LEU A CA 1
ATOM 1162 C C . LEU A 1 159 ? -2.146 -8.347 30.706 1.00 95.50 159 LEU A C 1
ATOM 1164 O O . LEU A 1 159 ? -3.184 -7.769 31.049 1.00 95.50 159 LEU A O 1
ATOM 1168 N N . GLU A 1 160 ? -0.948 -7.771 30.836 1.00 95.81 160 GLU A N 1
ATOM 1169 C CA . GLU A 1 160 ? -0.795 -6.396 31.319 1.00 95.81 160 GLU A CA 1
ATOM 1170 C C . GLU A 1 160 ? -1.550 -5.391 30.443 1.00 95.81 160 GLU A C 1
ATOM 1172 O O . GLU A 1 160 ? -2.261 -4.516 30.954 1.00 95.81 160 GLU A O 1
ATOM 1177 N N . LEU A 1 161 ? -1.418 -5.511 29.120 1.00 95.25 161 LEU A N 1
ATOM 1178 C CA . LEU A 1 161 ? -2.102 -4.630 28.181 1.00 95.25 161 LEU A CA 1
ATOM 1179 C C . LEU A 1 161 ? -3.625 -4.757 28.311 1.00 95.25 161 LEU A C 1
ATOM 1181 O O . LEU A 1 161 ? -4.327 -3.743 28.350 1.00 95.25 161 LEU A O 1
ATOM 1185 N N . LEU A 1 162 ? -4.137 -5.981 28.456 1.00 94.81 162 LEU A N 1
ATOM 1186 C CA . LEU A 1 162 ? -5.561 -6.242 28.649 1.00 94.81 162 LEU A CA 1
ATOM 1187 C C . LEU A 1 162 ? -6.076 -5.640 29.964 1.00 94.81 162 LEU A C 1
ATOM 1189 O O . LEU A 1 162 ? -7.157 -5.045 29.989 1.00 94.81 162 LEU A O 1
ATOM 1193 N N . HIS A 1 163 ? -5.299 -5.728 31.045 1.00 94.44 163 HIS A N 1
ATOM 1194 C CA . HIS A 1 163 ? -5.624 -5.071 32.311 1.00 94.44 163 HIS A CA 1
ATOM 1195 C C . HIS A 1 163 ? -5.690 -3.547 32.166 1.00 94.44 163 HIS A C 1
ATOM 1197 O O . HIS A 1 163 ? -6.651 -2.927 32.634 1.00 94.44 163 HIS A O 1
ATOM 1203 N N . ARG A 1 164 ? -4.726 -2.935 31.467 1.00 94.69 164 ARG A N 1
ATOM 1204 C CA . ARG A 1 164 ? -4.736 -1.489 31.181 1.00 94.69 164 ARG A CA 1
ATOM 1205 C C . ARG A 1 164 ? -5.946 -1.095 30.337 1.00 94.69 164 ARG A C 1
ATOM 1207 O O . ARG A 1 164 ? -6.614 -0.115 30.664 1.00 94.69 164 ARG A O 1
ATOM 1214 N N . LYS A 1 165 ? -6.275 -1.880 29.308 1.00 95.81 165 LYS A N 1
ATOM 1215 C CA . LYS A 1 165 ? -7.448 -1.666 28.451 1.00 95.81 165 LYS A CA 1
ATOM 1216 C C . LYS A 1 165 ? -8.744 -1.728 29.255 1.00 95.81 165 LYS A C 1
ATOM 1218 O O . LYS A 1 165 ? -9.545 -0.808 29.174 1.00 95.81 165 LYS A O 1
ATOM 1223 N N . ARG A 1 166 ? -8.915 -2.737 30.116 1.00 93.38 166 ARG A N 1
ATOM 1224 C CA . ARG A 1 166 ? -10.083 -2.846 31.012 1.00 93.38 166 ARG A CA 1
ATOM 1225 C C . ARG A 1 166 ? -10.201 -1.656 31.966 1.00 93.38 166 ARG A C 1
ATOM 1227 O O . ARG A 1 166 ? -11.304 -1.167 32.194 1.00 93.38 166 ARG A O 1
ATOM 1234 N N . ALA A 1 167 ? -9.084 -1.170 32.506 1.00 92.88 167 ALA A N 1
ATOM 1235 C CA . ALA A 1 167 ? -9.085 0.012 33.365 1.00 92.88 167 ALA A CA 1
ATOM 1236 C C . ALA A 1 167 ? -9.472 1.290 32.598 1.00 92.88 167 ALA A C 1
ATOM 1238 O O . ALA A 1 167 ? -10.203 2.126 33.130 1.00 92.88 167 ALA A O 1
ATOM 1239 N N . LEU A 1 168 ? -9.006 1.443 31.355 1.00 91.75 168 LEU A N 1
ATOM 1240 C CA . LEU A 1 168 ? -9.384 2.557 30.483 1.00 91.75 168 LEU A CA 1
ATOM 1241 C C . LEU A 1 168 ? -10.854 2.483 30.073 1.00 91.75 168 LEU A C 1
ATOM 1243 O O . LEU A 1 168 ? -11.548 3.486 30.184 1.00 91.75 168 LEU A O 1
ATOM 1247 N N . ASP A 1 169 ? -11.348 1.306 29.698 1.00 88.94 169 ASP A N 1
ATOM 1248 C CA . ASP A 1 169 ? -12.759 1.093 29.379 1.00 88.94 169 ASP A CA 1
ATOM 1249 C C . ASP A 1 169 ? -13.653 1.424 30.577 1.00 88.94 169 ASP A C 1
ATOM 1251 O O . ASP A 1 169 ? -14.656 2.110 30.425 1.00 88.94 169 ASP A O 1
ATOM 1255 N N . ALA A 1 170 ? -13.280 0.998 31.788 1.00 88.50 170 ALA A N 1
ATOM 1256 C CA . ALA A 1 170 ? -14.025 1.339 32.999 1.00 88.50 170 ALA A CA 1
ATOM 1257 C C . ALA A 1 170 ? -14.062 2.857 33.245 1.00 88.50 170 ALA A C 1
ATOM 1259 O O . ALA A 1 170 ? -15.086 3.391 33.671 1.00 88.50 170 ALA A O 1
ATOM 1260 N N . ARG A 1 171 ? -12.966 3.565 32.941 1.00 85.19 171 ARG A N 1
ATOM 1261 C CA . ARG A 1 171 ? -12.927 5.033 32.997 1.00 85.19 171 ARG A CA 1
ATOM 1262 C C . ARG A 1 171 ? -13.801 5.657 31.915 1.00 85.19 171 ARG A C 1
ATOM 1264 O O . ARG A 1 171 ? -14.531 6.583 32.230 1.00 85.19 171 ARG A O 1
ATOM 1271 N N . LEU A 1 172 ? -13.760 5.156 30.682 1.00 83.06 172 LEU A N 1
ATOM 1272 C CA . LEU A 1 172 ? -14.571 5.651 29.566 1.00 83.06 172 LEU A CA 1
ATOM 1273 C C . LEU A 1 172 ? -16.066 5.417 29.789 1.00 83.06 172 LEU A C 1
ATOM 1275 O O . LEU A 1 172 ? -16.854 6.314 29.511 1.00 83.06 172 LEU A O 1
ATOM 1279 N N . ARG A 1 173 ? -16.451 4.280 30.380 1.00 78.25 173 ARG A N 1
ATOM 1280 C CA . ARG A 1 173 ? -17.836 3.991 30.785 1.00 78.25 173 ARG A CA 1
ATOM 1281 C C . ARG A 1 173 ? -18.402 5.031 31.746 1.00 78.25 173 ARG A C 1
ATOM 1283 O O . ARG A 1 173 ? -19.581 5.344 31.672 1.00 78.25 173 ARG A O 1
ATOM 1290 N N . ALA A 1 174 ? -17.577 5.631 32.607 1.00 76.19 174 ALA A N 1
ATOM 1291 C CA . ALA A 1 174 ? -18.025 6.731 33.465 1.00 76.19 174 ALA A CA 1
ATOM 1292 C C . ALA A 1 174 ? -18.407 8.002 32.676 1.00 76.19 174 ALA A C 1
ATOM 1294 O O . ALA A 1 174 ? -19.062 8.886 33.225 1.00 76.19 174 ALA A O 1
ATOM 1295 N N . PHE A 1 175 ? -18.005 8.092 31.404 1.00 71.62 175 PHE A N 1
ATOM 1296 C CA . PHE A 1 175 ? -18.340 9.177 30.487 1.00 71.62 175 PHE A CA 1
ATOM 1297 C C . PHE A 1 175 ? -19.330 8.756 29.383 1.00 71.62 175 PHE A C 1
ATOM 1299 O O . PHE A 1 175 ? -19.667 9.586 28.536 1.00 71.62 175 PHE A O 1
ATOM 1306 N N . GLU A 1 176 ? -19.824 7.509 29.379 1.00 72.25 176 GLU A N 1
ATOM 1307 C CA . GLU A 1 176 ? -20.860 7.070 28.436 1.00 72.25 176 GLU A CA 1
ATOM 1308 C C . GLU A 1 176 ? -22.132 7.918 28.611 1.00 72.25 176 GLU A C 1
ATOM 1310 O O . GLU A 1 176 ? -22.649 8.091 29.715 1.00 72.25 176 GLU A O 1
ATOM 1315 N N . GLY A 1 177 ? -22.628 8.483 27.505 1.00 65.69 177 GLY A N 1
ATOM 1316 C CA . GLY A 1 177 ? -23.822 9.335 27.480 1.00 65.69 177 GLY A CA 1
ATOM 1317 C C . GLY A 1 177 ? -23.571 10.836 27.678 1.00 65.69 177 GLY A C 1
ATOM 1318 O O . GLY A 1 177 ? -24.513 11.623 27.567 1.00 65.69 177 GLY A O 1
ATOM 1319 N N . LEU A 1 178 ? -22.329 11.269 27.924 1.00 65.75 178 LEU A N 1
ATOM 1320 C CA . LEU A 1 178 ? -21.990 12.693 27.881 1.00 65.75 178 LEU A CA 1
ATOM 1321 C C . LEU A 1 178 ? -21.889 13.177 26.426 1.00 65.75 178 LEU A C 1
ATOM 1323 O O . LEU A 1 178 ? -21.330 12.471 25.584 1.00 65.75 178 LEU A O 1
ATOM 1327 N N . PRO A 1 179 ? -22.388 14.388 26.108 1.00 63.31 179 PRO A N 1
ATOM 1328 C CA . PRO A 1 179 ? -22.163 14.985 24.801 1.00 63.31 179 PRO A CA 1
ATOM 1329 C C . PRO A 1 179 ? -20.655 15.048 24.506 1.00 63.31 179 PRO A C 1
ATOM 1331 O O . PRO A 1 179 ? -19.896 15.457 25.389 1.00 63.31 179 PRO A O 1
ATOM 1334 N N . PRO A 1 180 ? -20.208 14.710 23.282 1.00 62.75 180 PRO A N 1
ATOM 1335 C CA . PRO A 1 180 ? -18.790 14.768 22.909 1.00 62.75 180 PRO A CA 1
ATOM 1336 C C . PRO A 1 180 ? -18.216 16.191 23.019 1.00 62.75 180 PRO A C 1
ATOM 1338 O O . PRO A 1 180 ? -17.006 16.373 23.129 1.00 62.75 180 PRO A O 1
ATOM 1341 N N . ASP A 1 181 ? -19.090 17.202 23.032 1.00 72.06 181 ASP A N 1
ATOM 1342 C CA . ASP A 1 181 ? -18.750 18.599 23.261 1.00 72.06 181 ASP A CA 1
ATOM 1343 C C . ASP A 1 181 ? -19.061 19.027 24.712 1.00 72.06 181 ASP A C 1
ATOM 1345 O O . ASP A 1 181 ? -20.202 19.312 25.098 1.00 72.06 181 ASP A O 1
ATOM 1349 N N . ALA A 1 182 ? -18.006 19.128 25.524 1.00 69.00 182 ALA A N 1
ATOM 1350 C CA . ALA A 1 182 ? -18.082 19.592 26.907 1.00 69.00 182 ALA A CA 1
ATOM 1351 C C . ALA A 1 182 ? -18.596 21.042 27.041 1.00 69.00 182 ALA A C 1
ATOM 1353 O O . ALA A 1 182 ? -19.141 21.401 28.090 1.00 69.00 182 ALA A O 1
ATOM 1354 N N . ALA A 1 183 ? -18.451 21.887 26.013 1.00 72.50 183 ALA A N 1
ATOM 1355 C CA . ALA A 1 183 ? -18.973 23.252 26.027 1.00 72.50 183 ALA A CA 1
ATOM 1356 C C . ALA A 1 183 ? -20.502 23.263 25.876 1.00 72.50 183 ALA A C 1
ATOM 1358 O O . ALA A 1 183 ? -21.183 24.001 26.591 1.00 72.50 183 ALA A O 1
ATOM 1359 N N . MET A 1 184 ? -21.049 22.399 25.018 1.00 72.12 184 MET A N 1
ATOM 1360 C CA . MET A 1 184 ? -22.495 22.195 24.865 1.00 72.12 184 MET A CA 1
ATOM 1361 C C . MET A 1 184 ? -23.151 21.722 26.167 1.00 72.12 184 MET A C 1
ATOM 1363 O O . MET A 1 184 ? -24.140 22.307 26.610 1.00 72.12 184 MET A O 1
ATOM 1367 N N . ALA A 1 185 ? -22.564 20.724 26.836 1.00 70.75 185 ALA A N 1
ATOM 1368 C CA . ALA A 1 185 ? -23.080 20.221 28.112 1.00 70.75 185 ALA A CA 1
ATOM 1369 C C . ALA A 1 185 ? -23.113 21.309 29.206 1.00 70.75 185 ALA A C 1
ATOM 1371 O O . ALA A 1 185 ? -24.065 21.395 29.985 1.00 70.75 185 ALA A O 1
ATOM 1372 N N . ARG A 1 186 ? -22.094 22.181 29.244 1.00 78.75 186 ARG A N 1
ATOM 1373 C CA . ARG A 1 186 ? -22.038 23.318 30.179 1.00 78.75 186 ARG A CA 1
ATOM 1374 C C . ARG A 1 186 ? -23.115 24.361 29.889 1.00 78.75 186 ARG A C 1
ATOM 1376 O O . ARG A 1 186 ? -23.760 24.818 30.829 1.00 78.75 186 ARG A O 1
ATOM 1383 N N . ARG A 1 187 ? -23.349 24.693 28.615 1.00 82.88 187 ARG A N 1
ATOM 1384 C CA . ARG A 1 187 ? -24.400 25.643 28.207 1.00 82.88 187 ARG A CA 1
ATOM 1385 C C . ARG A 1 187 ? -25.789 25.170 28.628 1.00 82.88 187 ARG A C 1
ATOM 1387 O O . ARG A 1 187 ? -26.550 25.949 29.194 1.00 82.88 187 ARG A O 1
ATOM 1394 N N . GLU A 1 188 ? -26.095 23.891 28.419 1.00 80.88 188 GLU A N 1
ATOM 1395 C CA . GLU A 1 188 ? -27.390 23.315 28.802 1.00 80.88 188 GLU A CA 1
ATOM 1396 C C . GLU A 1 188 ? -27.587 23.310 30.331 1.00 80.88 188 GLU A C 1
ATOM 1398 O O . GLU A 1 188 ? -28.673 23.611 30.833 1.00 80.88 188 GLU A O 1
ATOM 1403 N N . LEU A 1 189 ? -26.527 23.032 31.100 1.00 86.56 189 LEU A N 1
ATOM 1404 C CA . LEU A 1 189 ? -26.566 23.108 32.563 1.00 86.56 189 LEU A CA 1
ATOM 1405 C C . LEU A 1 189 ? -26.818 24.541 33.054 1.00 86.56 189 LEU A C 1
ATOM 1407 O O . LEU A 1 189 ? -27.623 24.744 33.967 1.00 86.56 189 LEU A O 1
ATOM 1411 N N . GLU A 1 190 ? -26.133 25.529 32.478 1.00 91.25 190 GLU A N 1
ATOM 1412 C CA . GLU A 1 190 ? -26.337 26.939 32.822 1.00 91.25 190 GLU A CA 1
ATOM 1413 C C . GLU A 1 190 ? -27.756 27.399 32.483 1.00 91.25 190 GLU A C 1
ATOM 1415 O O . GLU A 1 190 ? -28.421 27.968 33.351 1.00 91.25 190 GLU A O 1
ATOM 1420 N N . ALA A 1 191 ? -28.269 27.037 31.305 1.00 90.38 191 ALA A N 1
ATOM 1421 C CA . ALA A 1 191 ? -29.640 27.338 30.903 1.00 90.38 191 ALA A CA 1
ATOM 1422 C C . ALA A 1 191 ? -30.670 26.756 31.888 1.00 90.38 191 ALA A C 1
ATOM 1424 O O . ALA A 1 191 ? -31.587 27.450 32.332 1.00 90.38 191 ALA A O 1
ATOM 1425 N N . ARG A 1 192 ? -30.497 25.497 32.312 1.00 90.75 192 ARG A N 1
ATOM 1426 C CA . ARG A 1 192 ? -31.385 24.865 33.305 1.00 90.75 192 ARG A CA 1
ATOM 1427 C C . ARG A 1 192 ? -31.276 25.511 34.687 1.00 90.75 192 ARG A C 1
ATOM 1429 O O . ARG A 1 192 ? -32.287 25.662 35.374 1.00 90.75 192 ARG A O 1
ATOM 1436 N N . ARG A 1 193 ? -30.078 25.941 35.095 1.00 92.88 193 ARG A N 1
ATOM 1437 C CA . ARG A 1 193 ? -29.868 26.689 36.348 1.00 92.88 193 ARG A CA 1
ATOM 1438 C C . ARG A 1 193 ? -30.539 28.060 36.318 1.00 92.88 193 ARG A C 1
ATOM 1440 O O . ARG A 1 193 ? -31.098 28.471 37.333 1.00 92.88 193 ARG A O 1
ATOM 1447 N N . ASP A 1 194 ? -30.527 28.745 35.178 1.00 94.56 194 ASP A N 1
ATOM 1448 C CA . ASP A 1 194 ? -31.255 30.002 34.996 1.00 94.56 194 ASP A CA 1
ATOM 1449 C C . ASP A 1 194 ? -32.763 29.819 35.137 1.00 94.56 194 ASP A C 1
ATOM 1451 O O . ASP A 1 194 ? -33.416 30.593 35.841 1.00 94.56 194 ASP A O 1
ATOM 1455 N N . VAL A 1 195 ? -33.318 28.769 34.527 1.00 92.69 195 VAL A N 1
ATOM 1456 C CA . VAL A 1 195 ? -34.741 28.435 34.675 1.00 92.69 195 VAL A CA 1
ATOM 1457 C C . VAL A 1 195 ? -35.084 28.175 36.142 1.00 92.69 195 VAL A C 1
ATOM 1459 O O . VAL A 1 195 ? -36.060 28.735 36.644 1.00 92.69 195 VAL A O 1
ATOM 1462 N N . LEU A 1 196 ? -34.262 27.399 36.857 1.00 93.38 196 LEU A N 1
ATOM 1463 C CA . LEU A 1 196 ? -34.481 27.125 38.277 1.00 93.38 196 LEU A CA 1
ATOM 1464 C C . LEU A 1 196 ? -34.453 28.411 39.113 1.00 93.38 196 LEU A C 1
ATOM 1466 O O . LEU A 1 196 ? -35.350 28.628 39.921 1.00 93.38 196 LEU A O 1
ATOM 1470 N N . ARG A 1 197 ? -33.477 29.301 38.880 1.00 94.69 197 ARG A N 1
ATOM 1471 C CA . ARG A 1 197 ? -33.410 30.605 39.561 1.00 94.69 197 ARG A CA 1
ATOM 1472 C C . ARG A 1 197 ? -34.673 31.431 39.339 1.00 94.69 197 ARG A C 1
ATOM 1474 O O . ARG A 1 197 ? -35.2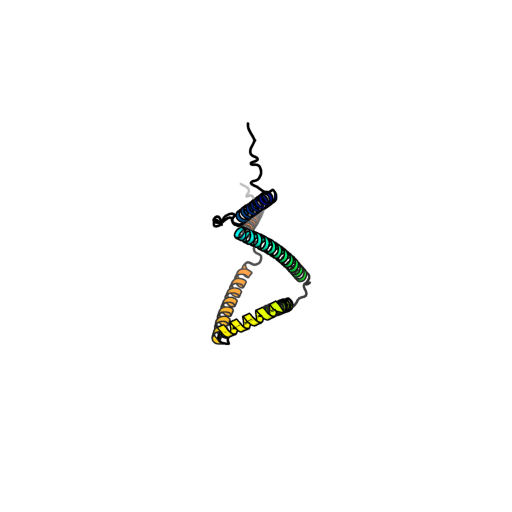11 31.976 40.299 1.00 94.69 197 ARG A O 1
ATOM 1481 N N . ARG A 1 198 ? -35.171 31.494 38.100 1.00 94.94 198 ARG A N 1
ATOM 1482 C CA . ARG A 1 198 ? -36.406 32.223 37.769 1.00 94.94 198 ARG A CA 1
ATOM 1483 C C . ARG A 1 198 ? -37.624 31.634 38.476 1.00 94.94 198 ARG A C 1
ATOM 1485 O O . ARG A 1 198 ? -38.448 32.385 38.992 1.00 94.94 198 ARG A O 1
ATOM 1492 N N . LEU A 1 199 ? -37.741 30.306 38.518 1.00 92.94 199 LEU A N 1
ATOM 1493 C CA . LEU A 1 199 ? -38.835 29.637 39.224 1.00 92.94 199 LEU A CA 1
ATOM 1494 C C . LEU A 1 199 ? -38.780 29.902 40.730 1.00 92.94 199 LEU A C 1
ATOM 1496 O O . LEU A 1 199 ? -39.812 30.208 41.322 1.00 92.94 199 LEU A O 1
ATOM 1500 N N . THR A 1 200 ? -37.589 29.861 41.330 1.00 92.31 200 THR A N 1
ATOM 1501 C CA . THR A 1 200 ? -37.391 30.199 42.744 1.00 92.31 200 THR A CA 1
ATOM 1502 C C . THR A 1 200 ? -37.788 31.645 43.031 1.00 92.31 200 THR A C 1
ATOM 1504 O O . THR A 1 200 ? -38.601 31.880 43.914 1.00 92.31 200 THR A O 1
ATOM 1507 N N . GLN A 1 201 ? -37.324 32.609 42.230 1.00 93.38 201 GLN A N 1
ATOM 1508 C CA . GLN A 1 201 ? -37.701 34.020 42.390 1.00 93.38 201 GLN A CA 1
ATOM 1509 C C . GLN A 1 201 ? -39.211 34.235 42.261 1.00 93.38 201 GLN A C 1
ATOM 1511 O O . GLN A 1 201 ? -39.801 35.000 43.020 1.00 93.38 201 GLN A O 1
ATOM 1516 N N . ARG A 1 202 ? -39.858 33.540 41.318 1.00 92.88 202 ARG A N 1
ATOM 1517 C CA . ARG A 1 202 ? -41.311 33.609 41.154 1.00 92.88 202 ARG A CA 1
ATOM 1518 C C . ARG A 1 202 ? -42.043 33.029 42.360 1.00 92.88 202 ARG A C 1
ATOM 1520 O O . ARG A 1 202 ? -43.029 33.616 42.794 1.00 92.88 202 ARG A O 1
ATOM 1527 N N . ARG A 1 203 ? -41.576 31.896 42.890 1.00 95.19 203 ARG A N 1
ATOM 1528 C CA . ARG A 1 203 ? -42.118 31.300 44.117 1.00 95.19 203 ARG A CA 1
ATOM 1529 C C . ARG A 1 203 ? -42.007 32.285 45.277 1.00 95.19 203 ARG A C 1
ATOM 1531 O O . ARG A 1 203 ? -42.999 32.504 45.960 1.00 95.19 203 ARG A O 1
ATOM 1538 N N . ASP A 1 204 ? -40.838 32.887 45.458 1.00 92.56 204 ASP A N 1
ATOM 1539 C CA . ASP A 1 204 ? -40.577 33.800 46.569 1.00 92.56 204 ASP A CA 1
ATOM 1540 C C . ASP A 1 204 ? -41.439 35.068 46.445 1.00 92.56 204 ASP A C 1
ATOM 1542 O O . ASP A 1 204 ? -42.095 35.451 47.403 1.00 92.56 204 ASP A O 1
ATOM 1546 N N . ALA A 1 205 ? -41.583 35.643 45.246 1.00 91.06 205 ALA A N 1
ATOM 1547 C CA . ALA A 1 205 ? -42.467 36.791 45.016 1.00 91.06 205 ALA A CA 1
ATOM 1548 C C . ALA A 1 205 ? -43.954 36.484 45.284 1.00 91.06 205 ALA A C 1
ATOM 1550 O O . ALA A 1 205 ? -44.681 37.321 45.820 1.00 91.06 205 ALA A O 1
ATOM 1551 N N . VAL A 1 206 ? -44.424 35.287 44.914 1.00 90.88 206 VAL A N 1
ATOM 1552 C CA . VAL A 1 206 ? -45.793 34.846 45.231 1.00 90.88 206 VAL A CA 1
ATOM 1553 C C . VAL A 1 206 ? -45.961 34.654 46.737 1.00 90.88 206 VAL A C 1
ATOM 1555 O O . VAL A 1 206 ? -46.998 35.031 47.276 1.00 90.88 206 VAL A O 1
ATOM 1558 N N . PHE A 1 207 ? -44.955 34.096 47.412 1.00 89.88 207 PHE A N 1
ATOM 1559 C CA . PHE A 1 207 ? -44.974 33.902 48.857 1.00 89.88 207 PHE A CA 1
ATOM 1560 C C . PHE A 1 207 ? -45.021 35.236 49.607 1.00 89.88 207 PHE A C 1
ATOM 1562 O O . PHE A 1 207 ? -45.919 35.430 50.421 1.00 89.88 207 PHE A O 1
ATOM 1569 N N . GLU A 1 208 ? -44.142 36.182 49.273 1.00 90.25 208 GLU A N 1
ATOM 1570 C CA . GLU A 1 208 ? -44.154 37.534 49.849 1.00 90.25 208 GLU A CA 1
ATOM 1571 C C . GLU A 1 208 ? -45.515 38.214 49.639 1.00 90.25 208 GLU A C 1
ATOM 1573 O O . GLU A 1 208 ? -46.120 38.720 50.582 1.00 90.25 208 GLU A O 1
ATOM 1578 N N . GLY A 1 209 ? -46.080 38.118 48.431 1.00 85.56 209 GLY A N 1
ATOM 1579 C CA . GLY A 1 209 ? -47.404 38.668 48.140 1.00 85.56 209 GLY A CA 1
ATOM 1580 C C . GLY A 1 209 ? -48.552 38.021 48.930 1.00 85.56 209 GLY A C 1
ATOM 1581 O O . GLY A 1 209 ? -49.574 38.671 49.147 1.00 85.56 209 GLY A O 1
ATOM 1582 N N . LEU A 1 210 ? -48.420 36.762 49.361 1.00 84.12 210 LEU A N 1
ATOM 1583 C CA . LEU A 1 210 ? -49.378 36.111 50.263 1.00 84.12 210 LEU A CA 1
ATOM 1584 C C . LEU A 1 210 ? -49.172 36.567 51.714 1.00 84.12 210 LEU A C 1
ATOM 1586 O O . LEU A 1 210 ? -50.145 36.876 52.397 1.00 84.12 210 LEU A O 1
ATOM 1590 N N . VAL A 1 211 ? -47.922 36.683 52.165 1.00 81.81 211 VAL A N 1
ATOM 1591 C CA . VAL A 1 211 ? -47.575 37.155 53.516 1.00 81.81 211 VAL A CA 1
ATOM 1592 C C . VAL A 1 211 ? -48.037 38.600 53.744 1.00 81.81 211 VAL A C 1
ATOM 1594 O O . VAL A 1 211 ? -48.618 38.912 54.784 1.00 81.81 211 VAL A O 1
ATOM 1597 N N . GLU A 1 212 ? -47.860 39.489 52.766 1.00 79.62 212 GLU A N 1
ATOM 1598 C CA . GLU A 1 212 ? -48.322 40.884 52.844 1.00 79.62 212 GLU A CA 1
ATOM 1599 C C . GLU A 1 212 ? -49.852 41.018 52.919 1.00 79.62 212 GLU A C 1
ATOM 1601 O O . GLU A 1 212 ? -50.368 41.993 53.469 1.00 79.62 212 GLU A O 1
A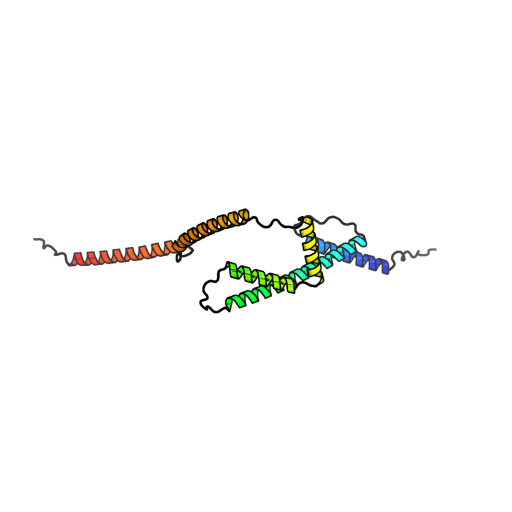TOM 1606 N N . ARG A 1 213 ? -50.595 40.052 52.365 1.00 74.56 213 ARG A N 1
ATOM 1607 C CA . ARG A 1 213 ? -52.067 40.037 52.406 1.00 74.56 213 ARG A CA 1
ATOM 1608 C C . ARG A 1 213 ? -52.607 39.492 53.723 1.00 74.56 213 ARG A C 1
ATOM 1610 O O . ARG A 1 213 ? -53.630 39.976 54.195 1.00 74.56 213 ARG A O 1
ATOM 1617 N N . GLU A 1 214 ? -51.919 38.514 54.300 1.00 69.81 214 GLU A N 1
ATOM 1618 C CA . GLU A 1 214 ? -52.314 37.846 55.545 1.00 69.81 214 GLU A CA 1
ATOM 1619 C C . GLU A 1 214 ? -51.804 38.565 56.808 1.00 69.81 214 GLU A C 1
ATOM 1621 O O . GLU A 1 214 ? -52.215 38.241 57.921 1.00 69.81 214 GLU A O 1
ATOM 1626 N N . THR A 1 215 ? -50.922 39.562 56.677 1.00 66.25 215 THR A N 1
ATOM 1627 C CA . THR A 1 215 ? -50.418 40.330 57.826 1.00 66.25 215 THR A CA 1
ATOM 1628 C C . THR A 1 215 ? -51.458 41.355 58.314 1.00 66.25 215 THR A C 1
ATOM 1630 O O . THR A 1 215 ? -51.809 42.288 57.585 1.00 66.25 215 THR A O 1
ATOM 1633 N N . PRO A 1 216 ? -51.960 41.255 59.565 1.00 64.00 216 PRO A N 1
ATOM 1634 C CA . PRO A 1 216 ? -52.976 42.173 60.071 1.00 64.00 216 PRO A CA 1
ATOM 1635 C C . PRO A 1 216 ? -52.426 43.598 60.189 1.00 64.00 216 PRO A C 1
ATOM 1637 O O . PRO A 1 216 ? -51.466 43.858 60.919 1.00 64.00 216 PRO A O 1
ATOM 1640 N N . ARG A 1 217 ? -53.056 44.560 59.504 1.00 62.44 217 ARG A N 1
ATOM 1641 C CA . ARG A 1 217 ? -52.711 45.979 59.660 1.00 62.44 217 ARG A CA 1
ATOM 1642 C C . ARG A 1 217 ? -53.130 46.457 61.047 1.00 62.44 217 ARG A C 1
ATOM 1644 O O . ARG A 1 217 ? -54.315 46.515 61.360 1.00 62.44 217 ARG A O 1
ATOM 1651 N N . LYS A 1 218 ? -52.150 46.830 61.873 1.00 55.59 218 LYS A N 1
ATOM 1652 C CA . LYS A 1 218 ? -52.390 47.431 63.190 1.00 55.59 218 LYS A CA 1
ATOM 1653 C C . LYS A 1 218 ? -53.097 48.787 63.003 1.00 55.59 218 LYS A C 1
ATOM 1655 O O . LYS A 1 218 ? -52.525 49.654 62.335 1.00 55.59 218 LYS A O 1
ATOM 1660 N N . PRO A 1 219 ? -54.307 49.002 63.551 1.00 51.69 219 PRO A N 1
ATOM 1661 C CA . PRO A 1 219 ? -54.954 50.304 63.476 1.00 51.69 219 PRO A CA 1
ATOM 1662 C C . PRO A 1 219 ? -54.154 51.295 64.327 1.00 51.69 219 PRO A C 1
ATOM 1664 O O . PRO A 1 219 ? -53.818 51.014 65.479 1.00 51.69 219 PRO A O 1
ATOM 1667 N N . ARG A 1 220 ? -53.796 52.434 63.731 1.00 53.47 220 ARG A N 1
ATOM 1668 C CA . ARG A 1 220 ? -53.172 53.552 64.442 1.00 53.47 220 ARG A CA 1
ATOM 1669 C C . ARG A 1 220 ? -54.261 54.246 65.262 1.00 53.47 220 ARG A C 1
ATOM 1671 O O . ARG A 1 220 ? -55.141 54.867 64.672 1.00 53.47 220 ARG A O 1
ATOM 1678 N N . GLY A 1 221 ? -54.220 54.052 66.578 1.00 52.91 221 GLY A N 1
ATOM 1679 C CA . GLY A 1 221 ? -54.865 54.927 67.560 1.00 52.91 221 GLY A CA 1
ATOM 1680 C C . GLY A 1 221 ? -53.941 56.071 67.940 1.00 52.91 221 GLY A C 1
ATOM 1681 O O . GLY A 1 221 ? -52.709 55.883 67.799 1.00 52.91 221 GLY A O 1
#

Organism: Gaeumannomyces tritici (strain R3-111a-1) (NCBI:txid644352)

pLDDT: mean 80.8, std 14.7, range [40.25, 96.12]

Foldseek 3Di:
DDDDDPPPPPDDPVNVVVVVVLVVLVVVLVVLQCVVQVVHPRDDDDDSDPVVSVVSVVVSVVVVVVVVVVVVVVVVVVVVVVVVVVVVVPPPPD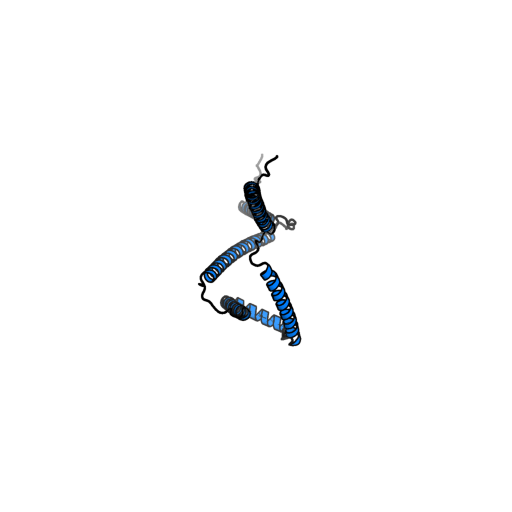PDDPDPVVVVVVVVVVVVVVVVVVPADPVRVVVVVVVVVVVCVVVVRDDPDQDPVNVVVVVVVVVVVVVVVVVVVVVVVVCPPPDPDPVVVVVVVVVVVVVVVVVVVVVVVVVVVVVVVPDDDDDDD

Sequence (221 aa):
MSRLPHDAAIFSPSVARAAASAAKDWSYVDAWLASRFRGRPAPPRFERNADTLRALLALAALNESADEQRDLLAAVEADALAELEAAATGHDGGERDPPDAATDLASVRRDLLSALAAGLTRDGRASLDAMAAASAAAAGGRLPDPTVEQVRAEEEAYLELLHRKRALDARLRAFEGLPPDAAMARRELEARRDVLRRLTQRRDAVFEGLVERETPRKPRG

Radius of gyration: 41.06 Å; chains: 1; bounding box: 84×80×138 Å

InterPro domains:
  IPR026243 HAUS augmin-like complex subunit 1 [PTHR31570] (13-135)